Protein AF-A0A5C5WG59-F1 (afdb_monomer_lite)

Organism: NCBI:txid2528000

Secondary structure (DSSP, 8-state):
-------EEEEE----------S-----EEEE---PPTT-S-S--EEEEEEEE----HHHHT-GGGGSSTTEEEEESS-BTTTB-TT-EEEEEE-TTS-EEEEETTS---EE--TT-GGGEEEEEEEEEEE-TT-EEEESS-EE-SSTT-PEEPTT-EEEEEEE-TTSPEEETTS-EE-TT---EEETTEEETTTTTT--EEEEEEE--GGGGGG--HHHHHHHHTTEEEEEEEE-S-HHHHHHHHTS---PPPHHHHHHHHHHHHHHHHHHHHHHHHHHHHHHHHHHHHHHTT--------PPP---PPPPP----

Foldseek 3Di:
DPDPDPAPEDEDADDDDPDDDDDADLFKKKFFCDDDDVPLFAPDWDKFKAWAFSPDDLVRLLDQVNLLDAQKKKAFCPDDPPPDHHGWIFGWDADPVRGTWTATPVGDDTHHRPSVCSVGMTMTGIDIDIGGASFKKFFQDWAFFPDPVRDIDHHGDIFGFNDADPQGWTQTPVRTTHGRNNNRMDGPRMDTLVSCVPAAHQEMEIEDEPSNLVVAELVSVCSRSVRHNHYYYYYYNDPVSNVVSHPHNPDDDDPVRVVVVVVVVVVVVVVVVVVVVVVVVVVVVVVCCVPVVPDPPDDPDDDDDDDDDDDDDDDDD

Structure (mmCIF, N/CA/C/O backbone):
data_AF-A0A5C5WG59-F1
#
_entry.id   AF-A0A5C5WG59-F1
#
loop_
_atom_site.group_PDB
_atom_site.id
_atom_site.type_symbol
_atom_site.label_atom_id
_atom_site.label_alt_id
_atom_site.label_comp_id
_atom_site.label_asym_id
_atom_site.label_entity_id
_atom_site.label_seq_id
_atom_site.pdbx_PDB_ins_code
_atom_site.Cartn_x
_atom_site.Cartn_y
_atom_site.Cartn_z
_atom_site.occupancy
_atom_site.B_iso_or_equiv
_atom_site.auth_seq_id
_atom_site.auth_comp_id
_atom_site.auth_asym_id
_atom_site.auth_atom_id
_atom_site.pdbx_PDB_model_num
ATOM 1 N N . MET A 1 1 ? 10.371 -28.444 -22.877 1.00 26.34 1 MET A N 1
ATOM 2 C CA . MET A 1 1 ? 9.236 -28.110 -23.762 1.00 26.34 1 MET A CA 1
ATOM 3 C C . MET A 1 1 ? 9.143 -26.599 -23.857 1.00 26.34 1 MET A C 1
ATOM 5 O O . MET A 1 1 ? 8.742 -25.962 -22.894 1.00 26.34 1 MET A O 1
ATOM 9 N N . ILE A 1 2 ? 9.619 -26.031 -24.963 1.00 23.34 2 ILE A N 1
ATOM 10 C CA . ILE A 1 2 ? 9.458 -24.609 -25.280 1.00 23.34 2 ILE A CA 1
ATOM 11 C C . ILE A 1 2 ? 8.065 -24.506 -25.897 1.00 23.34 2 ILE A C 1
ATOM 13 O O . ILE A 1 2 ? 7.854 -24.979 -27.009 1.00 23.34 2 ILE A O 1
ATOM 17 N N . CYS A 1 3 ? 7.092 -24.022 -25.128 1.00 20.84 3 CYS A N 1
ATOM 18 C CA . CYS A 1 3 ? 5.753 -23.778 -25.646 1.00 20.84 3 CYS A CA 1
ATOM 19 C C . CYS A 1 3 ? 5.818 -22.486 -26.469 1.00 20.84 3 CYS A C 1
ATOM 21 O O . CYS A 1 3 ? 5.954 -21.402 -25.900 1.00 20.84 3 CYS A O 1
ATOM 23 N N . SER A 1 4 ? 5.795 -22.612 -27.796 1.00 26.36 4 SER A N 1
ATOM 24 C CA . SER A 1 4 ? 5.563 -21.490 -28.705 1.00 26.36 4 SER A CA 1
ATOM 25 C C . SER A 1 4 ? 4.121 -21.032 -28.524 1.00 26.36 4 SER A C 1
ATOM 27 O O . SER A 1 4 ? 3.205 -21.617 -29.092 1.00 26.36 4 SER A O 1
ATOM 29 N N . VAL A 1 5 ? 3.922 -20.012 -27.694 1.00 25.88 5 VAL A N 1
ATOM 30 C CA . VAL A 1 5 ? 2.687 -19.228 -27.676 1.00 25.88 5 VAL A CA 1
ATOM 31 C C . VAL A 1 5 ? 3.000 -17.968 -28.470 1.00 25.88 5 VAL A C 1
ATOM 33 O O . VAL A 1 5 ? 3.750 -17.108 -28.005 1.00 25.88 5 VAL A O 1
ATOM 36 N N . GLU A 1 6 ? 2.491 -17.882 -29.698 1.00 29.12 6 GLU A N 1
ATOM 37 C CA . GLU A 1 6 ? 2.448 -16.624 -30.445 1.00 29.12 6 GLU A CA 1
ATOM 38 C C . GLU A 1 6 ? 1.472 -15.676 -29.730 1.00 29.12 6 GLU A C 1
ATOM 40 O O . GLU A 1 6 ? 0.308 -15.561 -30.092 1.00 29.12 6 GLU A O 1
ATOM 45 N N . CYS A 1 7 ? 1.931 -15.010 -28.667 1.00 35.00 7 CYS A N 1
ATOM 46 C CA . CYS A 1 7 ? 1.213 -13.875 -28.093 1.00 35.00 7 CYS A CA 1
ATOM 47 C C . CYS A 1 7 ? 1.359 -12.687 -29.047 1.00 35.00 7 CYS A C 1
ATOM 49 O O . CYS A 1 7 ? 2.448 -12.124 -29.199 1.00 35.00 7 CYS A O 1
ATOM 51 N N . PHE A 1 8 ? 0.264 -12.296 -29.693 1.00 35.44 8 PHE A N 1
ATOM 52 C CA . PHE A 1 8 ? 0.238 -11.141 -30.582 1.00 35.44 8 PHE A CA 1
ATOM 53 C C . PHE A 1 8 ? 0.263 -9.858 -29.737 1.00 35.44 8 PHE A C 1
ATOM 55 O O . PHE A 1 8 ? -0.696 -9.538 -29.049 1.00 35.44 8 PHE A O 1
ATOM 62 N N . VAL A 1 9 ? 1.374 -9.115 -29.741 1.00 44.47 9 VAL A N 1
ATOM 63 C CA . VAL A 1 9 ? 1.475 -7.855 -28.982 1.00 44.47 9 VAL A CA 1
ATOM 64 C C . VAL A 1 9 ? 0.973 -6.704 -29.847 1.00 44.47 9 VAL A C 1
ATOM 66 O O . VAL A 1 9 ? 1.655 -6.278 -30.784 1.00 44.47 9 VAL A O 1
ATOM 69 N N . ARG A 1 10 ? -0.204 -6.158 -29.523 1.00 44.47 10 ARG A N 1
ATOM 70 C CA . ARG A 1 10 ? -0.767 -5.004 -30.239 1.00 44.47 10 ARG A CA 1
ATOM 71 C C . ARG A 1 10 ? -0.524 -3.703 -29.469 1.00 44.47 10 ARG A C 1
ATOM 73 O O . ARG A 1 10 ? -0.896 -3.573 -28.306 1.00 44.47 10 ARG A O 1
ATOM 80 N N . PHE A 1 11 ? 0.082 -2.725 -30.146 1.00 41.56 11 PHE A N 1
ATOM 81 C CA . PHE A 1 11 ? 0.246 -1.357 -29.642 1.00 41.56 11 PHE A CA 1
ATOM 82 C C . PHE A 1 11 ? -0.870 -0.470 -30.193 1.00 41.56 11 PHE A C 1
ATOM 84 O O . PHE A 1 11 ? -0.981 -0.325 -31.413 1.00 41.56 11 PHE A O 1
ATOM 91 N N . ILE A 1 12 ? -1.652 0.148 -29.310 1.00 43.69 12 ILE A N 1
ATOM 92 C CA . ILE A 1 12 ? -2.702 1.109 -29.676 1.00 43.69 12 ILE A CA 1
ATOM 93 C C . ILE A 1 12 ? -2.281 2.500 -29.184 1.00 43.69 12 ILE A C 1
ATOM 95 O O . ILE A 1 12 ? -1.827 2.647 -28.051 1.00 43.69 12 ILE A O 1
ATOM 99 N N . LYS A 1 13 ? -2.385 3.508 -30.059 1.00 35.06 13 LYS A N 1
ATOM 100 C CA . LYS A 1 13 ? -2.102 4.921 -29.765 1.00 35.06 13 LYS A CA 1
ATOM 101 C C . LYS A 1 13 ? -3.431 5.679 -29.732 1.00 35.06 13 LYS A C 1
ATOM 103 O O . LYS A 1 13 ? -4.085 5.755 -30.766 1.00 35.06 13 LYS A O 1
ATOM 108 N N . GLU A 1 14 ? -3.789 6.264 -28.593 1.00 39.50 14 GLU A N 1
ATOM 109 C CA . GLU A 1 14 ? -4.950 7.159 -28.452 1.00 39.50 14 GLU A CA 1
ATOM 110 C C . GLU A 1 14 ? -4.530 8.552 -27.936 1.00 39.50 14 GLU A C 1
ATOM 112 O O . GLU A 1 14 ? -3.464 8.679 -27.325 1.00 39.50 14 GLU A O 1
ATOM 117 N N . PRO A 1 15 ? -5.303 9.621 -28.232 1.00 27.44 15 PRO A N 1
ATOM 118 C CA . PRO A 1 15 ? -5.015 10.983 -27.772 1.00 27.44 15 PRO A CA 1
ATOM 119 C C . PRO A 1 15 ? -5.159 11.129 -26.242 1.00 27.44 15 PRO A C 1
ATOM 121 O O . PRO A 1 15 ? -5.834 10.326 -25.602 1.00 27.44 15 PRO A O 1
ATOM 124 N N . PRO A 1 16 ? -4.528 12.150 -25.627 1.00 32.62 16 PRO A N 1
ATOM 125 C CA . PRO A 1 16 ? -4.394 12.237 -24.175 1.00 32.62 16 PRO A CA 1
ATOM 126 C C . PRO A 1 16 ? -5.743 12.461 -23.478 1.00 32.62 16 PRO A C 1
ATOM 128 O O . PRO A 1 16 ? -6.344 13.533 -23.582 1.00 32.62 16 PRO A O 1
ATOM 131 N N . CYS A 1 17 ? -6.188 11.472 -22.704 1.00 26.94 17 CYS A N 1
ATOM 132 C CA . CYS A 1 17 ? -7.277 11.635 -21.747 1.00 26.94 17 CYS A CA 1
ATOM 133 C C . CYS A 1 17 ? -6.824 12.558 -20.605 1.00 26.94 17 CYS A C 1
ATOM 135 O O . CYS A 1 17 ? -5.874 12.259 -19.882 1.00 26.94 17 CYS A O 1
ATOM 137 N N . ARG A 1 18 ? -7.514 13.692 -20.435 1.00 28.11 18 ARG A N 1
ATOM 138 C CA . ARG A 1 18 ? -7.338 14.606 -19.297 1.00 28.11 18 ARG A CA 1
ATOM 139 C C . ARG A 1 18 ? -7.881 13.947 -18.025 1.00 28.11 18 ARG A C 1
ATOM 141 O O . ARG A 1 18 ? -9.056 14.082 -17.711 1.00 28.11 18 ARG A O 1
ATOM 148 N N . GLY A 1 19 ? -7.018 13.249 -17.297 1.00 27.52 19 GLY A N 1
ATOM 149 C CA . GLY A 1 19 ? -7.273 12.773 -15.940 1.00 27.52 19 GLY A CA 1
ATOM 150 C C . GLY A 1 19 ? -6.008 12.949 -15.111 1.00 27.52 19 GLY A C 1
ATOM 151 O O . GLY A 1 19 ? -4.955 12.440 -15.474 1.00 27.52 19 GLY A O 1
ATOM 152 N N . THR A 1 20 ? -6.087 13.722 -14.033 1.00 25.02 20 THR A N 1
ATOM 153 C CA . THR A 1 20 ? -4.964 14.004 -13.130 1.00 25.02 20 THR A CA 1
ATOM 154 C C . THR A 1 20 ? -4.507 12.729 -12.419 1.00 25.02 20 THR A C 1
ATOM 156 O O . THR A 1 20 ? -5.120 12.314 -11.435 1.00 25.02 20 THR A O 1
ATOM 159 N N . ALA A 1 21 ? -3.424 12.118 -12.902 1.00 26.20 21 ALA A N 1
ATOM 160 C CA . ALA A 1 21 ? -2.688 11.088 -12.182 1.00 26.20 21 ALA A CA 1
ATOM 161 C C . ALA A 1 21 ? -1.839 11.763 -11.092 1.00 26.20 21 ALA A C 1
ATOM 163 O O . ALA A 1 21 ? -0.939 12.557 -11.364 1.00 26.20 21 ALA A O 1
ATOM 164 N N . GLN A 1 22 ? -2.181 11.510 -9.828 1.00 24.38 22 GLN A N 1
ATOM 165 C CA . GLN A 1 22 ? -1.400 11.978 -8.686 1.00 24.38 22 GLN A CA 1
ATOM 166 C C . GLN A 1 22 ? -0.074 11.217 -8.607 1.00 24.38 22 GLN A C 1
ATOM 168 O O . GLN A 1 22 ? -0.058 9.987 -8.576 1.00 24.38 22 GLN A O 1
ATOM 173 N N . LEU A 1 23 ? 1.014 11.986 -8.505 1.00 27.58 23 LEU A N 1
ATOM 174 C CA . LEU A 1 23 ? 2.375 11.548 -8.202 1.00 27.58 23 LEU A CA 1
ATOM 175 C C . LEU A 1 23 ? 2.372 10.541 -7.038 1.00 27.58 23 LEU A C 1
ATOM 177 O O . LEU A 1 23 ? 2.125 10.896 -5.886 1.00 27.58 23 LEU A O 1
ATOM 181 N N . GLY A 1 24 ? 2.637 9.274 -7.341 1.00 24.16 24 GLY A N 1
ATOM 182 C CA . GLY A 1 24 ? 2.664 8.216 -6.340 1.00 24.16 24 GLY A CA 1
ATOM 183 C C . GLY A 1 24 ? 2.949 6.858 -6.962 1.00 24.16 24 GLY A C 1
ATOM 184 O O . GLY A 1 24 ? 2.026 6.135 -7.309 1.00 24.16 24 GLY A O 1
ATOM 185 N N . ILE A 1 25 ? 4.240 6.514 -7.026 1.00 28.72 25 ILE A N 1
ATOM 186 C CA . ILE A 1 25 ? 4.800 5.202 -7.390 1.00 28.72 25 ILE A CA 1
ATOM 187 C C . ILE A 1 25 ? 4.673 4.862 -8.885 1.00 28.72 25 ILE A C 1
ATOM 189 O O . ILE A 1 25 ? 3.589 4.610 -9.400 1.00 28.72 25 ILE A O 1
ATOM 193 N N . LEU A 1 26 ? 5.833 4.750 -9.541 1.00 29.22 26 LEU A N 1
ATOM 194 C CA . LEU A 1 26 ? 6.055 4.140 -10.857 1.00 29.22 26 LEU A CA 1
ATOM 195 C C . LEU A 1 26 ? 5.489 2.708 -10.898 1.00 29.22 26 LEU A C 1
ATOM 197 O O . LEU A 1 26 ? 6.207 1.738 -10.655 1.00 29.22 26 LEU A O 1
ATOM 201 N N . SER A 1 27 ? 4.190 2.568 -11.146 1.00 34.53 27 SER A N 1
ATOM 202 C CA . SER A 1 27 ? 3.487 1.289 -11.103 1.00 34.53 27 SER A CA 1
ATOM 203 C C . SER A 1 27 ? 2.929 0.969 -12.478 1.00 34.53 27 SER A C 1
ATOM 205 O O . SER A 1 27 ? 2.026 1.645 -12.963 1.00 34.53 27 SER A O 1
ATOM 207 N N . PHE A 1 28 ? 3.420 -0.111 -13.083 1.00 44.34 28 PHE A N 1
ATOM 208 C CA . PHE A 1 28 ? 2.739 -0.730 -14.212 1.00 44.34 28 PHE A CA 1
ATOM 209 C C . PHE A 1 28 ? 1.392 -1.262 -13.762 1.00 44.34 28 PHE A C 1
ATOM 211 O O . PHE A 1 28 ? 1.333 -2.100 -12.858 1.00 44.34 28 PHE A O 1
ATOM 218 N N . SER A 1 29 ? 0.338 -0.785 -14.410 1.00 44.56 29 SER A N 1
ATOM 219 C CA . SER A 1 29 ? -1.029 -1.191 -14.130 1.00 44.56 29 SER A CA 1
ATOM 220 C C . SER A 1 29 ? -1.502 -2.159 -15.202 1.00 44.56 29 SER A C 1
ATOM 222 O O . SER A 1 29 ? -1.445 -1.874 -16.399 1.00 44.56 29 SER A O 1
ATOM 224 N N . MET A 1 30 ? -1.947 -3.320 -14.751 1.00 45.47 30 MET A N 1
ATOM 225 C CA . MET A 1 30 ? -2.430 -4.425 -15.555 1.00 45.47 30 MET A CA 1
ATOM 226 C C . MET A 1 30 ? -3.911 -4.597 -15.239 1.00 45.47 30 MET A C 1
ATOM 228 O O . MET A 1 30 ? -4.285 -5.011 -14.141 1.00 45.47 30 MET A O 1
ATOM 232 N N . ALA A 1 31 ? -4.770 -4.209 -16.170 1.00 43.78 31 ALA A N 1
ATOM 233 C CA . ALA A 1 31 ? -6.201 -4.392 -16.020 1.00 43.78 31 ALA A CA 1
ATOM 234 C C . ALA A 1 31 ? -6.558 -5.827 -16.424 1.00 43.78 31 ALA A C 1
ATOM 236 O O . ALA A 1 31 ? -6.261 -6.269 -17.537 1.00 43.78 31 ALA A O 1
ATOM 237 N N . GLN A 1 32 ? -7.186 -6.559 -15.504 1.00 44.12 32 GLN A N 1
ATOM 238 C CA . GLN A 1 32 ? -7.776 -7.863 -15.785 1.00 44.12 32 GLN A CA 1
ATOM 239 C C . GLN A 1 32 ? -9.217 -7.623 -16.238 1.00 44.12 32 GLN A C 1
ATOM 241 O O . GLN A 1 32 ? -10.106 -7.379 -15.421 1.00 44.12 32 GLN A O 1
ATOM 246 N N . PHE A 1 33 ? -9.461 -7.665 -17.549 1.00 38.00 33 PHE A N 1
ATOM 247 C CA . PHE A 1 33 ? -10.814 -7.534 -18.080 1.00 38.00 33 PHE A CA 1
ATOM 248 C C . PHE A 1 33 ? -11.498 -8.903 -18.084 1.00 38.00 33 PHE A C 1
ATOM 250 O O . PHE A 1 33 ? -11.325 -9.707 -18.995 1.00 38.00 33 PHE A O 1
ATOM 257 N N . GLN A 1 34 ? -12.282 -9.183 -17.045 1.00 41.69 34 GLN A N 1
ATOM 258 C CA . GLN A 1 34 ? -13.222 -10.303 -17.047 1.00 41.69 34 GLN A CA 1
ATOM 259 C C . GLN A 1 34 ? -14.596 -9.742 -17.414 1.00 41.69 34 GLN A C 1
ATOM 261 O O . GLN A 1 34 ? -15.162 -8.984 -16.630 1.00 41.69 34 GLN A O 1
ATOM 266 N N . GLY A 1 35 ? -15.076 -10.074 -18.620 1.00 33.47 35 GLY A N 1
ATOM 267 C CA . GLY A 1 35 ? -16.245 -9.484 -19.281 1.00 33.47 35 GLY A CA 1
ATOM 268 C C . GLY A 1 35 ? -17.416 -9.171 -18.348 1.00 33.47 35 GLY A C 1
ATOM 269 O O . GLY A 1 35 ? -18.169 -10.060 -17.952 1.00 33.47 35 GLY A O 1
ATOM 270 N N . GLY A 1 36 ? -17.566 -7.890 -18.014 1.00 31.84 36 GLY A N 1
ATOM 271 C CA . GLY A 1 36 ? -18.736 -7.362 -17.325 1.00 31.84 36 GLY A CA 1
ATOM 272 C C . GLY A 1 36 ? -19.849 -7.100 -18.332 1.00 31.84 36 GLY A C 1
ATOM 273 O O . GLY A 1 36 ? -19.622 -6.463 -19.361 1.00 31.84 36 GLY A O 1
ATOM 274 N N . ARG A 1 37 ? -21.059 -7.593 -18.050 1.00 33.88 37 ARG A N 1
ATOM 275 C CA . ARG A 1 37 ? -22.258 -7.193 -18.799 1.00 33.88 37 ARG A CA 1
ATOM 276 C C . ARG A 1 37 ? -22.476 -5.680 -18.611 1.00 33.88 37 ARG A C 1
ATOM 278 O O . ARG A 1 37 ? -22.334 -5.207 -17.481 1.00 33.88 37 ARG A O 1
ATOM 285 N N . PRO A 1 38 ? -22.839 -4.920 -19.658 1.00 33.81 38 PRO A N 1
ATOM 286 C CA . PRO A 1 38 ? -23.243 -3.527 -19.489 1.00 33.81 38 PRO A CA 1
ATOM 287 C C . PRO A 1 38 ? -24.452 -3.478 -18.537 1.00 33.81 38 PRO A C 1
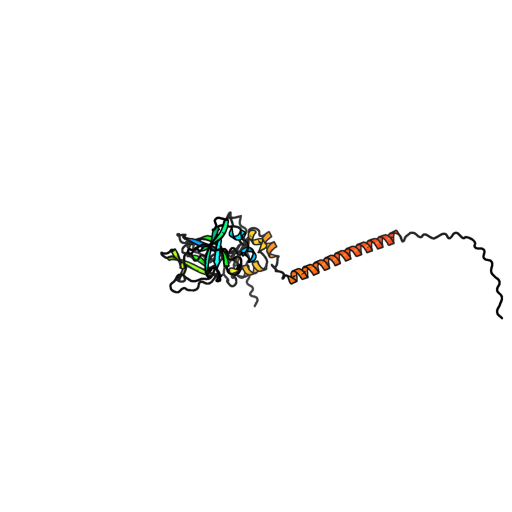ATOM 289 O O . PRO A 1 38 ? -25.467 -4.118 -18.799 1.00 33.81 38 PRO A O 1
ATOM 292 N N . GLY A 1 39 ? -24.292 -2.805 -17.389 1.00 43.25 39 GLY A N 1
ATOM 293 C CA . GLY A 1 39 ? -25.260 -2.786 -16.278 1.00 43.25 39 GLY A CA 1
ATOM 294 C C . GLY A 1 39 ? -24.837 -3.529 -14.997 1.00 43.25 39 GLY A C 1
ATOM 295 O O . GLY A 1 39 ? -25.643 -3.645 -14.083 1.00 43.25 39 GLY A O 1
ATOM 296 N N . ALA A 1 40 ? -23.603 -4.045 -14.910 1.00 48.72 40 ALA A N 1
ATOM 297 C CA . ALA A 1 40 ? -23.120 -4.818 -13.753 1.00 48.72 40 ALA A CA 1
ATOM 298 C C . ALA A 1 40 ? -22.603 -3.990 -12.554 1.00 48.72 40 ALA A C 1
ATOM 300 O O . ALA A 1 40 ? -22.202 -4.581 -11.554 1.00 48.72 40 ALA A O 1
ATOM 301 N N . ILE A 1 41 ? -22.596 -2.658 -12.645 1.00 53.47 41 ILE A N 1
ATOM 302 C CA . ILE A 1 41 ? -22.226 -1.773 -11.533 1.00 53.47 41 ILE A CA 1
ATOM 303 C C . ILE A 1 41 ? -23.531 -1.353 -10.857 1.00 53.47 41 ILE A C 1
ATOM 305 O O . ILE A 1 41 ? -24.398 -0.767 -11.509 1.00 53.47 41 ILE A O 1
ATOM 309 N N . GLY A 1 42 ? -23.707 -1.719 -9.585 1.00 53.31 42 GLY A N 1
ATOM 310 C CA . GLY A 1 42 ? -24.869 -1.308 -8.801 1.00 53.31 42 GLY A CA 1
ATOM 311 C C . GLY A 1 42 ? -25.036 0.214 -8.791 1.00 53.31 42 GLY A C 1
ATOM 312 O O . GLY A 1 42 ? -24.069 0.960 -8.850 1.00 53.31 42 GLY A O 1
ATOM 313 N N . THR A 1 43 ? -26.274 0.691 -8.709 1.00 53.53 43 THR A N 1
ATOM 314 C CA . THR A 1 43 ? -26.611 2.127 -8.709 1.00 53.53 43 THR A CA 1
ATOM 315 C C . THR A 1 43 ? -26.305 2.840 -7.383 1.00 53.53 43 THR A C 1
ATOM 317 O O . THR A 1 43 ? -26.585 4.029 -7.254 1.00 53.53 43 THR A O 1
ATOM 320 N N . GLU A 1 44 ? -25.771 2.128 -6.385 1.00 59.88 44 GLU A N 1
ATOM 321 C CA . GLU A 1 44 ? -25.518 2.627 -5.030 1.00 59.88 44 GLU A CA 1
ATOM 322 C C . GLU A 1 44 ? -24.019 2.620 -4.705 1.00 59.88 44 GLU A C 1
ATOM 324 O O . GLU A 1 44 ? -23.501 1.644 -4.156 1.00 59.88 44 GLU A O 1
ATOM 329 N N . ASP A 1 45 ? -23.345 3.739 -4.980 1.00 72.81 45 ASP A N 1
ATOM 330 C CA . ASP A 1 45 ? -21.972 3.963 -4.532 1.00 72.81 45 ASP A CA 1
ATOM 331 C C . ASP A 1 45 ? -21.948 4.304 -3.039 1.00 72.81 45 ASP A C 1
ATOM 333 O O . ASP A 1 45 ? -22.497 5.314 -2.588 1.00 72.81 45 ASP A O 1
ATOM 337 N N . ARG A 1 46 ? -21.273 3.465 -2.249 1.00 84.25 46 ARG A N 1
ATOM 338 C CA . ARG A 1 46 ? -20.968 3.743 -0.841 1.00 84.25 46 ARG A CA 1
ATOM 339 C C . ARG A 1 46 ? -19.505 4.121 -0.685 1.00 84.25 46 ARG A C 1
ATOM 341 O O . ARG A 1 46 ? -18.624 3.439 -1.201 1.00 84.25 46 ARG A O 1
ATOM 348 N N . GLU A 1 47 ? -19.239 5.186 0.067 1.00 88.69 47 GLU A N 1
ATOM 349 C CA . GLU A 1 47 ? -17.871 5.614 0.364 1.00 88.69 47 GLU A CA 1
ATOM 350 C C . GLU A 1 47 ? -17.244 4.751 1.471 1.00 88.69 47 GLU A C 1
ATOM 352 O O . GLU A 1 47 ? -17.754 4.663 2.590 1.00 88.69 47 GLU A O 1
ATOM 357 N N . PHE A 1 48 ? -16.091 4.160 1.167 1.00 91.50 48 PHE A N 1
ATOM 358 C CA . PHE A 1 48 ? -15.207 3.471 2.104 1.00 91.50 48 PHE A CA 1
ATOM 359 C C . PHE A 1 48 ? -13.873 4.204 2.217 1.00 91.50 48 PHE A C 1
ATOM 361 O O . PHE A 1 48 ? -13.479 4.970 1.335 1.00 91.50 48 PHE A O 1
ATOM 368 N N . LEU A 1 49 ? -13.147 3.941 3.303 1.00 91.75 49 LEU A N 1
ATOM 369 C CA . LEU A 1 49 ? -11.760 4.371 3.432 1.00 91.75 49 LEU A CA 1
ATOM 370 C C . LEU A 1 49 ? -10.834 3.297 2.866 1.00 91.75 49 LEU A C 1
ATOM 372 O O . LEU A 1 49 ? -10.965 2.114 3.176 1.00 91.75 49 LEU A O 1
ATOM 376 N N . GLN A 1 50 ? -9.875 3.737 2.063 1.00 93.62 50 GLN A N 1
ATOM 377 C CA . GLN A 1 50 ? -8.780 2.951 1.526 1.00 93.62 50 GLN A CA 1
ATOM 378 C 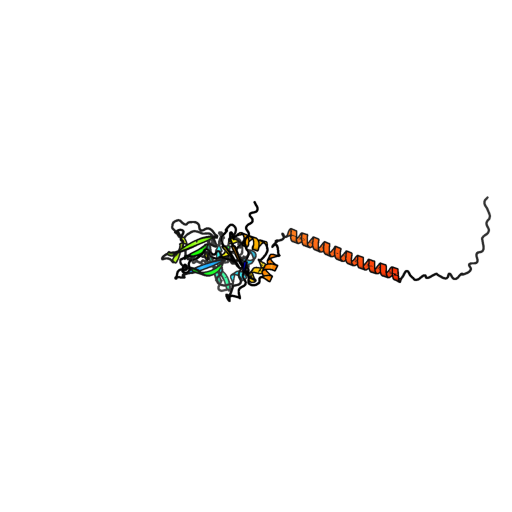C . GLN A 1 50 ? -7.460 3.436 2.127 1.00 93.62 50 GLN A C 1
ATOM 380 O O . GLN A 1 50 ? -7.149 4.625 2.109 1.00 93.62 50 GLN A O 1
ATOM 385 N N . LEU A 1 51 ? -6.649 2.494 2.596 1.00 94.06 51 LEU A N 1
ATOM 386 C CA . LEU A 1 51 ? -5.288 2.709 3.062 1.00 94.06 51 LEU A CA 1
ATOM 387 C C . LEU A 1 51 ? -4.319 2.267 1.968 1.00 94.06 51 LEU A C 1
ATOM 389 O O . LEU A 1 51 ? -4.204 1.082 1.646 1.00 94.06 51 LEU A O 1
ATOM 393 N N . THR A 1 52 ? -3.613 3.235 1.389 1.00 91.50 52 THR A N 1
ATOM 394 C CA . THR A 1 52 ? -2.574 2.984 0.384 1.00 91.50 52 THR A CA 1
ATOM 395 C C . THR A 1 52 ? -1.211 3.169 1.025 1.00 91.50 52 THR A C 1
ATOM 397 O O . THR A 1 52 ? -0.944 4.230 1.580 1.00 91.50 52 THR A O 1
ATOM 400 N N . SER A 1 53 ? -0.351 2.149 0.964 1.00 90.75 53 SER A N 1
ATOM 401 C CA . SER A 1 53 ? 1.007 2.235 1.514 1.00 90.75 53 SER A CA 1
ATOM 402 C C . SER A 1 53 ? 1.758 3.409 0.889 1.00 90.75 53 SER A C 1
ATOM 404 O O . SER A 1 53 ? 1.778 3.546 -0.336 1.00 90.75 53 SER A O 1
ATOM 406 N N . LEU A 1 54 ? 2.402 4.227 1.723 1.00 90.12 54 LEU A N 1
ATOM 407 C CA . LEU A 1 54 ? 3.323 5.266 1.262 1.00 90.12 54 LEU A CA 1
ATOM 408 C C . LEU A 1 54 ? 4.651 4.673 0.762 1.00 90.12 54 LEU A C 1
ATOM 410 O O . LEU A 1 54 ? 5.423 5.380 0.121 1.00 90.12 54 LEU A O 1
ATOM 414 N N . ASN A 1 55 ? 4.898 3.380 1.023 1.00 86.69 55 ASN A N 1
ATOM 415 C CA . ASN A 1 55 ? 6.111 2.649 0.645 1.00 86.69 55 ASN A CA 1
ATOM 416 C C . ASN A 1 55 ? 7.390 3.376 1.080 1.00 86.69 55 ASN A C 1
ATOM 418 O O . ASN A 1 55 ? 8.351 3.492 0.319 1.00 86.69 55 ASN A O 1
ATOM 422 N N . LEU A 1 56 ? 7.375 3.881 2.313 1.00 89.56 56 LEU A N 1
ATOM 423 C CA . LEU A 1 56 ? 8.512 4.580 2.891 1.00 89.56 56 LEU A CA 1
ATOM 424 C C . LEU A 1 56 ? 9.632 3.588 3.194 1.00 89.56 56 LEU A C 1
ATOM 426 O O . LEU A 1 56 ? 9.397 2.523 3.770 1.00 89.56 56 LEU A O 1
ATOM 430 N N . SER A 1 57 ? 10.866 3.965 2.869 1.00 90.06 57 SER A N 1
ATOM 431 C CA . SER A 1 57 ? 12.036 3.251 3.376 1.00 90.06 57 SER A CA 1
ATOM 432 C C . SER A 1 57 ? 12.170 3.445 4.888 1.00 90.06 57 SER A C 1
ATOM 434 O O . SER A 1 57 ? 11.658 4.415 5.449 1.00 90.06 57 SER A O 1
ATOM 436 N N . GLU A 1 58 ? 12.907 2.565 5.565 1.00 89.50 58 GLU A N 1
ATOM 437 C CA . GLU A 1 58 ? 13.168 2.717 7.004 1.00 89.50 58 GLU A CA 1
ATOM 438 C C . GLU A 1 58 ? 13.809 4.074 7.327 1.00 89.50 58 GLU A C 1
ATOM 440 O O . GLU A 1 58 ? 13.410 4.734 8.280 1.00 89.50 58 GLU A O 1
ATOM 445 N N . ALA A 1 59 ? 14.718 4.551 6.470 1.00 89.31 59 ALA A N 1
ATOM 446 C CA . ALA A 1 59 ? 15.354 5.860 6.609 1.00 89.31 59 ALA A CA 1
ATOM 447 C C . ALA A 1 59 ? 14.397 7.042 6.379 1.00 89.31 59 ALA A C 1
ATOM 449 O O . ALA A 1 59 ? 14.650 8.136 6.872 1.00 89.31 59 ALA A O 1
ATOM 450 N N . GLN A 1 60 ? 13.320 6.863 5.613 1.00 90.38 60 GLN A N 1
ATOM 451 C CA . GLN A 1 60 ? 12.268 7.875 5.482 1.00 90.38 60 GLN A CA 1
ATOM 452 C C . GLN A 1 60 ? 11.315 7.827 6.677 1.00 90.38 60 GLN A C 1
ATOM 454 O O . GLN A 1 60 ? 10.882 8.868 7.156 1.00 90.38 60 GLN A O 1
ATOM 459 N N . LYS A 1 61 ? 11.039 6.636 7.222 1.00 93.00 61 LYS A N 1
ATOM 460 C CA . LYS A 1 61 ? 10.204 6.476 8.420 1.00 93.00 61 LYS A CA 1
ATOM 461 C C . LYS A 1 61 ? 10.802 7.140 9.664 1.00 93.00 61 LYS A C 1
ATOM 463 O O . LYS A 1 61 ? 10.048 7.445 10.585 1.00 93.00 61 LYS A O 1
ATOM 468 N N . THR A 1 62 ? 12.111 7.390 9.703 1.00 92.12 62 THR A N 1
ATOM 469 C CA . THR A 1 62 ? 12.772 8.133 10.790 1.00 92.12 62 THR A CA 1
ATOM 470 C C . THR A 1 62 ? 12.731 9.654 10.612 1.00 92.12 62 THR A C 1
ATOM 472 O O . THR A 1 62 ? 13.068 10.384 11.542 1.00 92.12 62 THR A O 1
ATOM 475 N N . GLN A 1 63 ? 12.312 10.163 9.449 1.00 91.69 63 GLN A N 1
ATOM 476 C CA . GLN A 1 63 ? 12.304 11.597 9.164 1.00 91.69 63 GLN A CA 1
ATOM 477 C C . GLN A 1 63 ? 10.994 12.241 9.608 1.00 91.69 63 GLN A C 1
ATOM 479 O O . GLN A 1 63 ? 9.913 11.884 9.144 1.00 91.69 63 GLN A O 1
ATOM 484 N N . ARG A 1 64 ? 11.094 13.275 10.447 1.00 89.12 64 ARG A N 1
ATOM 485 C CA . ARG A 1 64 ? 9.933 14.047 10.917 1.00 89.12 64 ARG A CA 1
ATOM 486 C C . ARG A 1 64 ? 9.114 14.636 9.764 1.00 89.12 64 ARG A C 1
ATOM 488 O O . ARG A 1 64 ? 7.888 14.583 9.795 1.00 89.12 64 ARG A O 1
ATOM 495 N N . ALA A 1 65 ? 9.787 15.176 8.744 1.00 90.00 65 ALA A N 1
ATOM 496 C CA . ALA A 1 65 ? 9.143 15.861 7.622 1.00 90.00 65 ALA A CA 1
ATOM 497 C C . ALA A 1 65 ? 8.137 1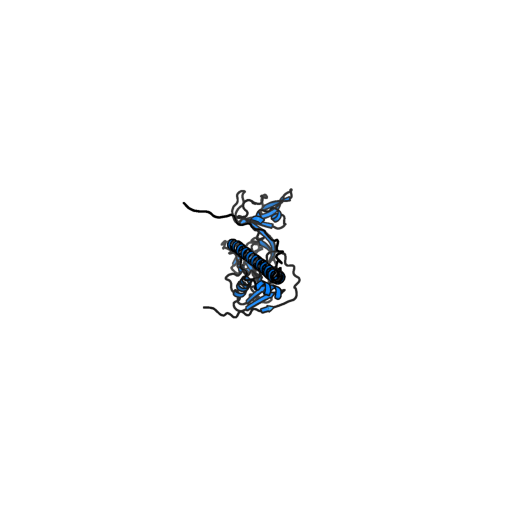4.971 6.871 1.00 90.00 65 ALA A C 1
ATOM 499 O O . ALA A 1 65 ? 7.132 15.466 6.369 1.00 90.00 65 ALA A O 1
ATOM 500 N N . THR A 1 66 ? 8.361 13.655 6.858 1.00 88.75 66 THR A N 1
ATOM 501 C CA . THR A 1 66 ? 7.481 12.676 6.212 1.00 88.75 66 THR A CA 1
ATOM 502 C C . THR A 1 66 ? 6.084 12.621 6.835 1.00 88.75 66 THR A C 1
ATOM 504 O O . THR A 1 66 ? 5.114 12.319 6.145 1.00 88.75 66 THR A O 1
ATOM 507 N N . TYR A 1 67 ? 5.958 12.958 8.120 1.00 92.25 67 TYR A N 1
ATOM 508 C CA . TYR A 1 67 ? 4.702 12.893 8.873 1.00 92.25 67 TYR A CA 1
ATOM 509 C C . TYR A 1 67 ? 3.992 14.243 9.000 1.00 92.25 67 TYR A C 1
ATOM 511 O O . TYR A 1 67 ? 2.922 14.317 9.592 1.00 92.25 67 TYR A O 1
ATOM 519 N N . LEU A 1 68 ? 4.553 15.320 8.448 1.00 88.38 68 LEU A N 1
ATOM 520 C CA . LEU A 1 68 ? 3.902 16.634 8.474 1.00 88.38 68 LEU A CA 1
ATOM 521 C C . LEU A 1 68 ? 2.766 16.753 7.452 1.00 88.38 68 LEU A C 1
ATOM 523 O O . LEU A 1 68 ? 1.955 17.674 7.539 1.00 88.38 68 LEU A O 1
ATOM 527 N N . GLN A 1 69 ? 2.689 15.828 6.496 1.00 85.81 69 GLN A N 1
ATOM 528 C CA . GLN A 1 69 ? 1.614 15.803 5.516 1.00 85.81 69 GLN A CA 1
ATOM 529 C C . GLN A 1 69 ? 0.291 15.328 6.156 1.00 85.81 69 GLN A C 1
ATOM 531 O O . GLN A 1 69 ? 0.284 14.382 6.951 1.00 85.81 69 GLN A O 1
ATOM 536 N N . PRO A 1 70 ? -0.846 15.954 5.816 1.00 83.75 70 PRO A N 1
ATOM 537 C CA . PRO A 1 70 ? -2.138 15.576 6.374 1.00 83.75 70 PRO A CA 1
ATOM 538 C C . PRO A 1 70 ? -2.606 14.208 5.854 1.00 83.75 70 PRO A C 1
ATOM 540 O O . PRO A 1 70 ? -2.254 13.784 4.755 1.00 83.75 70 PRO A O 1
ATOM 543 N N . GLY A 1 71 ? -3.448 13.529 6.638 1.00 87.19 71 GLY A N 1
ATOM 544 C CA . GLY A 1 71 ? -4.127 12.299 6.205 1.00 87.19 71 GLY A CA 1
ATOM 545 C C . GLY A 1 71 ? -3.270 11.029 6.237 1.00 87.19 71 GLY A C 1
ATOM 546 O O . GLY A 1 71 ? -3.626 10.037 5.598 1.00 87.19 71 GLY A O 1
ATOM 547 N N . VAL A 1 72 ? -2.155 11.037 6.975 1.00 94.31 72 VAL A N 1
ATOM 548 C CA . VAL A 1 72 ? -1.333 9.837 7.187 1.00 94.31 72 VAL A CA 1
ATOM 549 C C . VAL A 1 72 ? -1.901 8.996 8.323 1.00 94.31 72 VAL A C 1
ATOM 551 O O . VAL A 1 72 ? -2.202 9.494 9.411 1.00 94.31 72 VAL A O 1
ATOM 554 N N . VAL A 1 73 ? -2.003 7.695 8.076 1.00 95.62 73 VAL A N 1
ATOM 555 C CA . VAL A 1 73 ? -2.363 6.683 9.066 1.00 95.62 73 VAL A CA 1
ATOM 556 C C . VAL A 1 73 ? -1.187 5.735 9.240 1.00 95.62 73 VAL A C 1
ATOM 558 O O . VAL A 1 73 ? -0.689 5.163 8.277 1.00 95.62 73 VAL A O 1
ATOM 561 N N . VAL A 1 74 ? -0.752 5.542 10.477 1.00 96.06 74 VAL A N 1
ATOM 562 C CA . VAL A 1 74 ? 0.281 4.577 10.849 1.00 96.06 74 VAL A CA 1
ATOM 563 C C . VAL A 1 74 ? -0.388 3.322 11.389 1.00 96.06 74 VAL A C 1
ATOM 565 O O . VAL A 1 74 ? -1.240 3.405 12.274 1.00 96.06 74 VAL A O 1
ATOM 568 N N . GLN A 1 75 ? 0.001 2.154 10.880 1.00 95.56 75 GLN A N 1
ATOM 569 C CA . GLN A 1 75 ? -0.414 0.867 11.430 1.00 95.56 75 GLN A CA 1
ATOM 570 C C . GLN A 1 75 ? 0.784 0.090 11.966 1.00 95.56 75 GLN A C 1
ATOM 572 O O . GLN A 1 75 ? 1.800 -0.063 11.291 1.00 95.56 75 GLN A O 1
ATOM 577 N N . LEU A 1 76 ? 0.629 -0.447 13.172 1.00 95.44 76 LEU A N 1
ATOM 578 C CA . LEU A 1 76 ? 1.636 -1.263 13.838 1.00 95.44 76 LEU A CA 1
ATOM 579 C C . LEU A 1 76 ? 1.516 -2.708 13.352 1.00 95.44 76 LEU A C 1
ATOM 581 O O . LEU A 1 76 ? 0.438 -3.299 13.428 1.00 95.44 76 LEU A O 1
ATOM 585 N N . HIS A 1 77 ? 2.611 -3.328 12.918 1.00 91.62 77 HIS A N 1
ATOM 586 C CA . HIS A 1 77 ? 2.634 -4.769 12.620 1.00 91.62 77 HIS A CA 1
ATOM 587 C C . HIS A 1 77 ? 3.349 -5.597 13.694 1.00 91.62 77 HIS A C 1
ATOM 589 O O . HIS A 1 77 ? 3.246 -6.828 13.678 1.00 91.62 77 HIS A O 1
ATOM 595 N N . GLN A 1 78 ? 3.985 -4.943 14.672 1.00 91.56 78 GLN A N 1
ATOM 596 C CA . GLN A 1 78 ? 4.530 -5.554 15.888 1.00 91.56 78 GLN A CA 1
ATOM 597 C C . GLN A 1 78 ? 4.200 -4.726 17.137 1.00 91.56 78 GLN A C 1
ATOM 599 O O . GLN A 1 78 ? 3.810 -3.564 17.048 1.00 91.56 78 GLN A O 1
ATOM 604 N N . ASN A 1 79 ? 4.369 -5.336 18.312 1.00 92.94 79 ASN A N 1
ATOM 605 C CA . ASN A 1 79 ? 4.254 -4.627 19.583 1.00 92.94 79 ASN A CA 1
ATOM 606 C C . ASN A 1 79 ? 5.491 -3.745 19.811 1.00 92.94 79 ASN A C 1
ATOM 608 O O . ASN A 1 79 ? 6.622 -4.139 19.503 1.00 92.94 79 ASN A O 1
ATOM 612 N N . ILE A 1 80 ? 5.281 -2.568 20.397 1.00 92.38 80 ILE A N 1
ATOM 613 C CA . ILE A 1 80 ? 6.353 -1.643 20.780 1.00 92.38 80 ILE A CA 1
ATOM 614 C C . ILE A 1 80 ? 6.121 -1.207 22.227 1.00 92.38 80 ILE A C 1
ATOM 616 O O . ILE A 1 80 ? 4.980 -1.059 22.676 1.00 92.38 80 ILE A O 1
ATOM 620 N N . GLN A 1 81 ? 7.213 -1.017 22.968 1.00 84.44 81 GLN A N 1
ATOM 621 C CA . GLN A 1 81 ? 7.162 -0.401 24.292 1.00 84.44 81 GLN A CA 1
ATOM 622 C C . GLN A 1 81 ? 6.507 0.991 24.206 1.00 84.44 81 GLN A C 1
ATOM 624 O O . GLN A 1 81 ? 6.555 1.644 23.167 1.00 84.44 81 GLN A O 1
ATOM 629 N N . GLY A 1 82 ? 5.831 1.424 25.273 1.00 81.75 82 GLY A N 1
ATOM 630 C CA . GLY A 1 82 ? 4.962 2.615 25.230 1.00 81.75 82 GLY A CA 1
ATOM 631 C C . GLY A 1 82 ? 3.500 2.312 24.871 1.00 81.75 82 GLY A C 1
ATOM 632 O O . GLY A 1 82 ? 2.729 3.208 24.533 1.00 81.75 82 GLY A O 1
ATOM 633 N N . GLY A 1 83 ? 3.098 1.039 24.956 1.00 86.75 83 GLY A N 1
ATOM 634 C CA . GLY A 1 83 ? 1.700 0.622 24.835 1.00 86.75 83 GLY A CA 1
ATOM 635 C C . GLY A 1 83 ? 1.188 0.545 23.399 1.00 86.75 83 GLY A C 1
ATOM 636 O O . GLY A 1 83 ? -0.012 0.699 23.190 1.00 86.75 83 GLY A O 1
ATOM 637 N N . PHE A 1 84 ? 2.065 0.349 22.413 1.00 92.19 84 PHE A N 1
ATOM 638 C CA . PHE A 1 84 ? 1.667 0.083 21.030 1.00 92.19 84 PHE A CA 1
ATOM 639 C C . PHE A 1 84 ? 1.419 -1.409 20.837 1.00 92.19 84 PHE A C 1
ATOM 641 O O . PHE A 1 84 ? 2.314 -2.228 21.080 1.00 92.19 84 PHE A O 1
ATOM 648 N N . LYS A 1 85 ? 0.225 -1.768 20.364 1.00 92.06 85 LYS A N 1
ATOM 649 C CA . LYS A 1 85 ? -0.107 -3.160 20.054 1.00 92.06 85 LYS A CA 1
ATOM 650 C C . LYS A 1 85 ? -0.130 -3.395 18.553 1.00 92.06 85 LYS A C 1
ATOM 652 O O . LYS A 1 85 ? -0.530 -2.543 17.762 1.00 92.06 85 LYS A O 1
ATOM 657 N N . LYS A 1 86 ? 0.253 -4.607 18.163 1.00 92.12 86 LYS A N 1
ATOM 658 C CA . LYS A 1 86 ? 0.122 -5.094 16.795 1.00 92.12 86 LYS A CA 1
ATOM 659 C C . LYS A 1 86 ? -1.320 -4.940 16.303 1.00 92.12 86 LYS A C 1
ATOM 661 O O . LYS A 1 86 ? -2.263 -5.344 16.975 1.00 92.12 86 LYS A O 1
ATOM 666 N N . GLY A 1 87 ? -1.462 -4.420 15.091 1.00 89.75 87 GLY A N 1
ATOM 667 C CA . GLY A 1 87 ? -2.730 -4.209 14.402 1.00 89.75 87 GLY A CA 1
ATOM 668 C C . GLY A 1 87 ? -3.357 -2.843 14.662 1.00 89.75 87 GLY A C 1
ATOM 669 O O . GLY A 1 87 ? -4.162 -2.413 13.834 1.00 89.75 87 GLY A O 1
ATOM 670 N N . GLU A 1 88 ? -2.970 -2.150 15.740 1.00 93.31 88 GLU A N 1
ATOM 671 C CA . GLU A 1 88 ? -3.499 -0.827 16.066 1.00 93.31 88 GLU A CA 1
ATOM 672 C C . GLU A 1 88 ? -3.132 0.201 15.000 1.00 93.31 88 GLU A C 1
ATOM 674 O O . GLU A 1 88 ? -2.054 0.165 14.394 1.00 93.31 88 GLU A O 1
ATOM 679 N N . ARG A 1 89 ? -4.062 1.131 14.788 1.00 95.06 89 ARG A N 1
ATOM 680 C CA . ARG A 1 89 ? -3.951 2.196 13.802 1.00 95.06 89 ARG A CA 1
ATOM 681 C C . ARG A 1 89 ? -4.049 3.544 14.481 1.00 95.06 89 ARG A C 1
ATOM 683 O O . ARG A 1 89 ? -4.888 3.758 15.358 1.00 95.06 89 ARG A O 1
ATOM 690 N N . TYR A 1 90 ? -3.211 4.450 14.017 1.00 95.88 90 TYR A N 1
ATOM 691 C CA . TYR A 1 90 ? -3.066 5.783 14.556 1.00 95.88 90 TYR A CA 1
ATOM 692 C C . TYR A 1 90 ? -3.124 6.783 13.416 1.00 95.88 90 TYR A C 1
ATOM 694 O O . TYR A 1 90 ? -2.455 6.610 12.400 1.00 95.88 90 TYR A O 1
ATOM 702 N N . ARG A 1 91 ? -3.905 7.843 13.584 1.00 95.44 91 ARG A N 1
ATOM 703 C CA . ARG A 1 91 ? -3.857 8.993 12.690 1.00 95.44 91 ARG A CA 1
ATOM 704 C C . ARG A 1 91 ? -2.721 9.903 13.125 1.00 95.44 91 ARG A C 1
ATOM 706 O O . ARG A 1 91 ? -2.586 10.190 14.313 1.00 95.44 91 ARG A O 1
ATOM 713 N N . VAL A 1 92 ? -1.926 10.354 12.166 1.00 95.69 92 VAL A N 1
ATOM 714 C CA . VAL A 1 92 ? -0.913 11.371 12.423 1.00 95.69 92 VAL A CA 1
ATOM 715 C C . VAL A 1 92 ? -1.614 12.716 12.590 1.00 95.69 92 VAL A C 1
ATOM 717 O O . VAL A 1 92 ? -2.360 13.153 11.712 1.00 95.69 92 VAL A O 1
ATOM 720 N N . THR A 1 93 ? -1.403 13.348 13.737 1.00 94.06 93 THR A N 1
ATOM 721 C CA . THR A 1 93 ? -1.890 14.689 14.073 1.00 94.06 93 THR A CA 1
ATOM 722 C C . THR A 1 93 ? -0.716 15.552 14.517 1.00 94.06 93 THR A C 1
ATOM 724 O O . THR A 1 93 ? 0.395 15.052 14.677 1.00 94.06 93 THR A O 1
ATOM 727 N N . GLN A 1 94 ? -0.940 16.850 14.685 1.00 92.31 94 GLN A N 1
ATOM 728 C CA . GLN A 1 94 ? 0.063 17.762 15.228 1.00 92.31 94 GLN A CA 1
ATOM 729 C C . GLN A 1 94 ? -0.309 18.126 16.663 1.00 92.31 94 GLN A C 1
ATOM 731 O O . GLN A 1 94 ? -1.494 18.227 16.993 1.00 92.31 94 GLN A O 1
ATOM 736 N N . ASP A 1 95 ? 0.692 18.275 17.522 1.00 90.31 95 ASP A N 1
ATOM 737 C CA . ASP A 1 95 ? 0.503 18.834 18.856 1.00 90.31 95 ASP A CA 1
ATOM 738 C C . ASP A 1 95 ? 0.459 20.374 18.828 1.00 90.31 95 ASP A C 1
ATOM 740 O O . ASP A 1 95 ? 0.538 21.003 17.770 1.00 90.31 95 ASP A O 1
ATOM 744 N N . ALA A 1 96 ? 0.341 20.999 20.003 1.00 89.88 96 ALA A N 1
ATOM 745 C CA . ALA A 1 96 ? 0.297 22.458 20.132 1.00 89.88 96 ALA A CA 1
ATOM 746 C C . ALA A 1 96 ? 1.579 23.166 19.644 1.00 89.88 96 ALA A C 1
ATOM 748 O O . ALA A 1 96 ? 1.555 24.371 19.406 1.00 89.88 96 ALA A O 1
ATOM 749 N N . THR A 1 97 ? 2.687 22.436 19.497 1.00 88.19 97 THR A N 1
ATOM 750 C CA . THR A 1 97 ? 3.982 22.944 19.022 1.00 88.19 97 THR A CA 1
ATOM 751 C C . THR A 1 97 ? 4.235 22.652 17.537 1.00 88.19 97 THR A C 1
ATOM 753 O O . THR A 1 97 ? 5.253 23.074 16.990 1.00 88.19 97 THR A O 1
ATOM 756 N N . GLY A 1 98 ? 3.307 21.967 16.856 1.00 88.06 98 GLY A N 1
ATOM 757 C CA . GLY A 1 98 ? 3.461 21.546 15.461 1.00 88.06 98 GLY A CA 1
ATOM 758 C C . GLY A 1 98 ? 4.319 20.285 15.289 1.00 88.06 98 GLY A C 1
ATOM 759 O O . GLY A 1 98 ? 4.820 20.009 14.193 1.00 88.06 98 GLY A O 1
ATOM 760 N N . GLU A 1 99 ? 4.537 19.510 16.353 1.00 91.25 99 GLU A N 1
ATOM 761 C CA . GLU A 1 99 ? 5.219 18.216 16.287 1.00 91.25 99 GLU A CA 1
ATOM 762 C C . GLU A 1 99 ? 4.233 17.108 15.886 1.00 91.25 99 GLU A C 1
ATOM 764 O O . GLU A 1 99 ? 3.114 17.055 16.407 1.00 91.25 99 GLU A O 1
ATOM 769 N N . PRO A 1 100 ? 4.613 16.204 14.963 1.00 94.44 100 PRO A N 1
ATOM 770 C CA . PRO A 1 100 ? 3.749 15.104 14.570 1.00 94.44 100 PRO A CA 1
ATOM 771 C C . PRO A 1 100 ? 3.665 14.043 15.678 1.00 94.44 100 PRO A C 1
ATOM 773 O O . PRO A 1 100 ? 4.674 13.536 16.174 1.00 94.44 100 PRO A O 1
ATOM 776 N N . GLN A 1 101 ? 2.438 13.660 16.012 1.00 94.56 101 GLN A N 1
ATOM 777 C CA . GLN A 1 101 ? 2.091 12.660 17.016 1.00 94.56 101 GLN A CA 1
ATOM 778 C C . GLN A 1 101 ? 1.039 11.680 16.480 1.00 94.56 101 GLN A C 1
ATOM 780 O O . GLN A 1 101 ? 0.378 11.917 15.471 1.00 94.56 101 GLN A O 1
ATOM 785 N N . LEU A 1 102 ? 0.891 10.546 17.156 1.00 95.06 102 LEU A N 1
ATOM 786 C CA . LEU A 1 102 ? -0.001 9.451 16.797 1.00 95.06 102 LEU A CA 1
ATOM 787 C C . LEU A 1 102 ? -1.245 9.449 17.685 1.00 95.06 102 LEU A C 1
ATOM 789 O O . LEU A 1 102 ? -1.173 9.094 18.859 1.00 95.06 102 LEU A O 1
ATOM 793 N N . THR A 1 103 ? -2.406 9.768 17.120 1.00 95.19 103 THR A N 1
ATOM 794 C CA . THR A 1 103 ? -3.702 9.672 17.806 1.00 95.19 103 THR A CA 1
ATOM 795 C C . THR A 1 103 ? -4.381 8.338 17.465 1.00 95.19 103 THR A C 1
ATOM 797 O O . THR A 1 103 ? -4.627 8.082 16.283 1.00 95.19 103 THR A O 1
ATOM 800 N N . PRO A 1 104 ? -4.699 7.468 18.444 1.00 94.62 104 PRO A N 1
ATOM 801 C CA . PRO A 1 104 ? -5.346 6.182 18.175 1.00 94.62 104 PRO A CA 1
ATOM 802 C C . PRO A 1 104 ? -6.706 6.349 17.486 1.00 94.62 104 PRO A C 1
ATOM 804 O O . PRO A 1 104 ? -7.543 7.123 17.949 1.00 94.62 104 PRO A O 1
ATOM 807 N N . LEU A 1 105 ? -6.976 5.570 16.432 1.00 91.50 105 LEU A N 1
ATOM 808 C CA . LEU A 1 105 ? -8.299 5.565 15.784 1.00 91.50 105 LEU A CA 1
ATOM 809 C C . LEU A 1 105 ? -9.396 4.957 16.674 1.00 91.50 105 LEU A C 1
ATOM 811 O O . LEU A 1 105 ? -10.568 5.275 16.507 1.00 91.50 105 LEU A O 1
ATOM 815 N N . SER A 1 106 ? -9.020 4.113 17.636 1.00 88.50 106 SER A N 1
ATOM 816 C CA . SER A 1 106 ? -9.923 3.544 18.644 1.00 88.50 106 SER A CA 1
ATOM 817 C C . SER A 1 106 ? -10.336 4.538 19.737 1.00 88.50 106 SER A C 1
ATOM 819 O O . SER A 1 106 ? -11.132 4.186 20.603 1.00 88.50 106 SER A O 1
ATOM 821 N N . GLY A 1 107 ? -9.766 5.746 19.737 1.00 87.12 107 GLY A N 1
ATOM 822 C CA . GLY A 1 107 ? -9.833 6.674 20.861 1.00 87.12 107 GLY A CA 1
ATOM 823 C C . GLY A 1 107 ? -8.748 6.395 21.906 1.00 87.12 107 GLY A C 1
ATOM 824 O O . GLY A 1 107 ? -8.281 5.265 22.069 1.00 87.12 107 GLY A O 1
ATOM 825 N N . GLY A 1 108 ? -8.311 7.457 22.582 1.00 88.06 108 GLY A N 1
ATOM 826 C CA . GLY A 1 108 ? -7.249 7.423 23.587 1.00 88.06 108 GLY A CA 1
ATOM 827 C C . GLY A 1 108 ? -6.273 8.598 23.461 1.00 88.06 108 GLY A C 1
ATOM 828 O O . GLY A 1 108 ? -6.400 9.410 22.541 1.00 88.06 108 GLY A O 1
ATOM 829 N N . PRO A 1 109 ? -5.299 8.705 24.383 1.00 90.94 109 PRO A N 1
ATOM 830 C CA . PRO A 1 109 ? -4.300 9.765 24.349 1.00 90.94 109 PRO A CA 1
ATOM 831 C C . PRO A 1 109 ? -3.377 9.621 23.135 1.00 90.94 109 PRO A C 1
ATOM 833 O O . PRO A 1 109 ? -3.079 8.508 22.688 1.00 90.94 109 PRO A O 1
ATOM 836 N N . ALA A 1 110 ? -2.907 10.759 22.624 1.00 92.75 110 ALA A N 1
ATOM 837 C CA . ALA A 1 110 ? -1.880 10.779 21.594 1.00 92.75 110 ALA A CA 1
ATOM 838 C C . ALA A 1 110 ? -0.552 10.222 22.137 1.00 92.75 110 ALA A C 1
ATOM 840 O O . ALA A 1 110 ? -0.248 10.332 23.326 1.00 92.75 110 ALA A O 1
ATOM 841 N N . LYS A 1 111 ? 0.227 9.597 21.256 1.00 93.50 111 LYS A N 1
ATOM 842 C CA . LYS A 1 111 ? 1.533 8.999 21.552 1.00 93.50 111 LYS A CA 1
ATOM 843 C C . LYS A 1 111 ? 2.588 9.548 20.588 1.00 93.50 111 LYS A C 1
ATOM 845 O O . LYS A 1 111 ? 2.241 9.898 19.462 1.00 93.50 111 LYS A O 1
ATOM 850 N N . PRO A 1 112 ? 3.873 9.588 20.964 1.00 93.56 112 PRO A N 1
ATOM 851 C CA . PRO A 1 112 ? 4.932 9.960 20.031 1.00 93.56 112 PRO A CA 1
ATOM 852 C C . PRO A 1 112 ? 5.080 8.920 18.911 1.00 93.56 112 PRO A C 1
ATOM 854 O O . PRO A 1 112 ? 4.791 7.737 19.100 1.00 93.56 112 PRO A O 1
ATOM 857 N N . ILE A 1 113 ? 5.569 9.342 17.744 1.00 93.50 113 ILE A N 1
ATOM 858 C CA . ILE A 1 113 ? 5.923 8.414 16.661 1.00 93.50 113 ILE A CA 1
ATOM 859 C C . ILE A 1 113 ? 7.138 7.570 17.101 1.00 93.50 113 ILE A C 1
ATOM 861 O O . ILE A 1 113 ? 8.132 8.137 17.565 1.00 93.50 113 ILE A O 1
ATOM 865 N N . PRO A 1 114 ? 7.113 6.229 16.961 1.00 93.31 114 PRO A N 1
ATOM 866 C CA . PRO A 1 114 ? 8.202 5.357 17.401 1.00 93.31 114 PRO A CA 1
ATOM 867 C C . PRO A 1 114 ? 9.371 5.350 16.398 1.00 93.31 114 PRO A C 1
ATOM 869 O O . PRO A 1 114 ? 9.678 4.325 15.792 1.00 93.31 114 PRO A O 1
ATOM 872 N N . TYR A 1 115 ? 10.059 6.485 16.235 1.00 92.75 115 TYR A N 1
ATOM 873 C CA . TYR A 1 115 ? 11.177 6.649 15.289 1.00 92.75 115 TYR A CA 1
ATOM 874 C C . TYR A 1 115 ? 12.332 5.655 15.498 1.00 92.75 115 TYR A C 1
ATOM 876 O O . TYR A 1 115 ? 13.091 5.394 14.573 1.00 92.75 115 TYR A O 1
ATOM 884 N N . GLN A 1 116 ? 12.465 5.089 16.701 1.00 92.12 116 GLN A N 1
ATOM 885 C CA . GLN A 1 116 ? 13.483 4.086 17.036 1.00 92.12 116 GLN A CA 1
ATOM 886 C C . GLN A 1 116 ? 13.170 2.686 16.479 1.00 92.12 116 GLN A C 1
ATOM 888 O O . GLN A 1 116 ? 14.044 1.824 16.471 1.00 92.12 116 GLN A O 1
ATOM 893 N N . HIS A 1 117 ? 11.937 2.453 16.021 1.00 92.44 117 HIS A N 1
ATOM 894 C CA . HIS A 1 117 ? 11.465 1.158 15.527 1.00 92.44 117 HIS A CA 1
ATOM 895 C C . HIS A 1 117 ? 10.755 1.285 14.164 1.00 92.44 117 HIS A C 1
ATOM 897 O O . HIS A 1 117 ? 9.582 0.911 14.041 1.00 92.44 117 HIS A O 1
ATOM 903 N N . PRO A 1 118 ? 11.432 1.825 13.128 1.00 91.88 118 PRO A N 1
ATOM 904 C CA . PRO A 1 118 ? 10.852 1.999 11.791 1.00 91.88 118 PRO A CA 1
ATOM 905 C C . PRO A 1 118 ? 10.488 0.665 11.118 1.00 91.88 118 PRO A C 1
ATOM 907 O O . PRO A 1 118 ? 9.649 0.626 10.219 1.00 91.88 118 PRO A O 1
ATOM 910 N N . ASP A 1 119 ? 11.077 -0.434 11.589 1.00 92.19 119 ASP A N 1
ATOM 911 C CA . ASP A 1 119 ? 10.848 -1.811 11.162 1.00 92.19 119 ASP A CA 1
ATOM 912 C C . ASP A 1 119 ? 9.532 -2.407 11.687 1.00 92.19 119 ASP A C 1
ATOM 914 O O . ASP A 1 119 ? 9.160 -3.502 11.269 1.00 92.19 119 ASP A O 1
ATOM 918 N N . ARG A 1 120 ? 8.819 -1.726 12.602 1.00 93.75 120 ARG A N 1
ATOM 919 C CA . ARG A 1 120 ? 7.644 -2.263 13.329 1.00 93.75 120 ARG A CA 1
ATOM 920 C C . ARG A 1 120 ? 6.302 -1.638 12.961 1.00 93.75 120 ARG A C 1
ATOM 922 O O . ARG A 1 120 ? 5.264 -2.083 13.467 1.00 93.75 120 ARG A O 1
ATOM 929 N N . PHE A 1 121 ? 6.310 -0.640 12.084 1.00 94.62 121 PHE A N 1
ATOM 930 C CA . PHE A 1 121 ? 5.098 -0.012 11.574 1.00 94.62 121 PHE A CA 1
ATOM 931 C C . PHE A 1 121 ? 5.189 0.316 10.083 1.00 94.62 121 PHE A C 1
ATOM 933 O O . PHE A 1 121 ? 6.269 0.357 9.488 1.00 94.62 121 PHE A O 1
ATOM 940 N N . GLU A 1 122 ? 4.034 0.585 9.487 1.00 95.12 122 GLU A N 1
ATOM 941 C CA . GLU A 1 122 ? 3.908 1.072 8.118 1.00 95.12 122 GLU A CA 1
ATOM 942 C C . GLU A 1 122 ? 3.011 2.311 8.074 1.00 95.12 122 GLU A C 1
ATOM 944 O O . GLU A 1 122 ? 2.079 2.442 8.875 1.00 95.12 122 GLU A O 1
ATOM 949 N N . ALA A 1 123 ? 3.311 3.230 7.155 1.00 95.12 123 ALA A N 1
ATOM 950 C CA . ALA A 1 123 ? 2.556 4.464 6.975 1.00 95.12 123 ALA A CA 1
ATOM 951 C C . ALA A 1 123 ? 1.721 4.405 5.691 1.00 95.12 123 ALA A C 1
ATOM 953 O O . ALA A 1 123 ? 2.188 3.993 4.627 1.00 95.12 123 ALA A O 1
ATOM 954 N N . TYR A 1 124 ? 0.479 4.858 5.792 1.00 95.44 124 TYR A N 1
ATOM 955 C CA . TYR A 1 124 ? -0.522 4.788 4.740 1.00 95.44 124 TYR A CA 1
ATOM 956 C C . TYR A 1 124 ? -1.121 6.167 4.483 1.00 95.44 124 TYR A C 1
ATOM 958 O O . TYR A 1 124 ? -1.362 6.933 5.414 1.00 95.44 124 TYR A O 1
ATOM 966 N N . ALA A 1 125 ? -1.409 6.458 3.219 1.00 93.06 125 ALA A N 1
ATOM 967 C CA . ALA A 1 125 ? -2.313 7.529 2.838 1.00 93.06 125 ALA A CA 1
ATOM 968 C C . ALA A 1 125 ? -3.758 7.027 2.920 1.00 93.06 125 ALA A C 1
ATOM 970 O O . ALA A 1 125 ? -4.082 5.966 2.373 1.00 93.06 125 ALA A O 1
ATOM 971 N N . GLU A 1 126 ? -4.618 7.805 3.570 1.00 91.38 126 GLU A N 1
ATOM 972 C CA . GLU A 1 126 ? -6.060 7.576 3.589 1.00 91.38 126 GLU A CA 1
ATOM 973 C C . GLU A 1 126 ? -6.701 8.189 2.333 1.00 91.38 126 GLU A C 1
ATOM 975 O O . GLU A 1 126 ? -6.502 9.364 2.022 1.00 91.38 126 GLU A O 1
ATOM 980 N N . LYS A 1 127 ? -7.457 7.384 1.585 1.00 90.88 127 LYS A N 1
ATOM 981 C CA . LYS A 1 127 ? -8.208 7.802 0.395 1.00 90.88 127 LYS A CA 1
ATOM 982 C C . LYS A 1 127 ? -9.656 7.356 0.510 1.00 90.88 127 LYS A C 1
ATOM 984 O O . LYS A 1 127 ? -9.948 6.332 1.122 1.00 90.88 127 LYS A O 1
ATOM 989 N N . LYS A 1 128 ? -10.563 8.101 -0.113 1.00 90.50 128 LYS A N 1
ATOM 990 C CA . LYS A 1 128 ? -11.943 7.652 -0.298 1.00 90.50 128 LYS A CA 1
ATOM 991 C C . LYS A 1 128 ? -12.017 6.682 -1.471 1.00 90.50 128 LYS A C 1
ATOM 993 O O . LYS A 1 128 ? -11.391 6.918 -2.503 1.00 90.50 128 LYS A O 1
ATOM 998 N N . LEU A 1 129 ? -12.794 5.622 -1.309 1.00 89.50 129 LEU A N 1
ATOM 999 C CA . LEU A 1 129 ? -13.056 4.621 -2.331 1.00 89.50 129 LEU A CA 1
ATOM 1000 C C . LEU A 1 129 ? -14.562 4.382 -2.423 1.00 89.50 129 LEU A C 1
ATOM 1002 O O . LEU A 1 129 ? -15.164 3.902 -1.465 1.00 89.50 129 LEU A O 1
ATOM 1006 N N . GLY A 1 130 ? -15.159 4.721 -3.564 1.00 89.31 130 GLY A N 1
ATOM 1007 C CA . GLY A 1 130 ? -16.539 4.352 -3.874 1.00 89.31 130 GLY A CA 1
ATOM 1008 C C . GLY A 1 130 ? -16.618 2.865 -4.203 1.00 89.31 130 GLY A C 1
ATOM 1009 O O . GLY A 1 130 ? -15.798 2.370 -4.977 1.00 89.31 130 GLY A O 1
ATOM 1010 N N . LEU A 1 131 ? -17.554 2.160 -3.573 1.00 90.00 131 LEU A N 1
ATOM 1011 C CA . LEU A 1 131 ? -17.822 0.749 -3.818 1.00 90.00 131 LEU A CA 1
ATOM 1012 C C . LEU A 1 131 ? -19.311 0.523 -4.033 1.00 90.00 131 LEU A C 1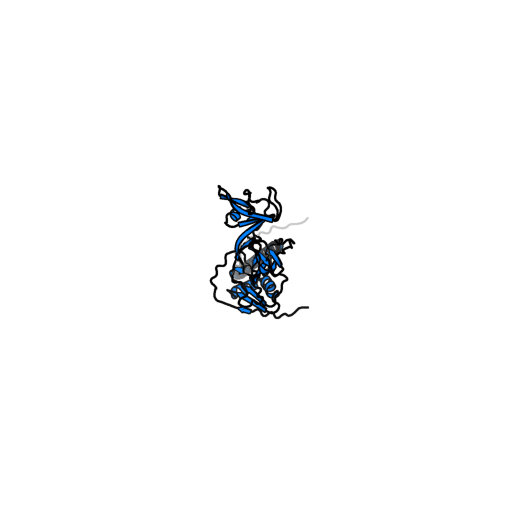
ATOM 1014 O O . LEU A 1 131 ? -20.133 0.989 -3.241 1.00 90.00 131 LEU A O 1
ATOM 1018 N N . SER A 1 132 ? -19.613 -0.288 -5.036 1.00 89.75 132 SER A N 1
ATOM 1019 C CA . SER A 1 132 ? -20.956 -0.677 -5.434 1.00 89.75 132 SER A CA 1
ATOM 1020 C C . SER A 1 132 ? -21.145 -2.193 -5.390 1.00 89.75 132 SER A C 1
ATOM 1022 O O . SER A 1 132 ? -20.202 -2.988 -5.402 1.00 89.75 132 SER A O 1
ATOM 1024 N N . VAL A 1 133 ? -22.404 -2.630 -5.331 1.00 90.81 133 VAL A N 1
ATOM 1025 C CA . VAL A 1 133 ? -22.734 -4.056 -5.481 1.00 90.81 133 VAL A CA 1
ATOM 1026 C C . VAL A 1 133 ? -22.307 -4.530 -6.871 1.00 90.81 133 VAL A C 1
ATOM 1028 O O . VAL A 1 133 ? -22.526 -3.833 -7.858 1.00 90.81 133 VAL A O 1
ATOM 1031 N N . GLY A 1 134 ? -21.697 -5.714 -6.938 1.00 88.44 134 GLY A N 1
ATOM 1032 C CA . GLY A 1 134 ? -21.093 -6.257 -8.154 1.00 88.44 134 GLY A CA 1
ATOM 1033 C C . GLY A 1 134 ? -19.617 -5.899 -8.324 1.00 88.44 134 GLY A C 1
ATOM 1034 O O . GLY A 1 134 ? -18.943 -6.528 -9.143 1.00 88.44 134 GLY A O 1
ATOM 1035 N N . ASP A 1 135 ? -19.076 -4.965 -7.527 1.00 89.56 135 ASP A N 1
ATOM 1036 C CA . ASP A 1 135 ? -17.670 -4.605 -7.662 1.00 89.56 135 ASP A CA 1
ATOM 1037 C C . ASP A 1 135 ? -16.731 -5.732 -7.257 1.00 89.56 135 ASP A C 1
ATOM 1039 O O . ASP A 1 135 ? -16.891 -6.380 -6.218 1.00 89.56 135 ASP A O 1
ATOM 1043 N N . LYS A 1 136 ? -15.680 -5.917 -8.057 1.00 89.75 136 LYS A N 1
ATOM 1044 C CA . LYS A 1 136 ? -14.542 -6.740 -7.654 1.00 89.75 136 LYS A CA 1
ATOM 1045 C C . LYS A 1 136 ? -13.633 -5.922 -6.763 1.00 89.75 136 LYS A C 1
ATOM 1047 O O . LYS A 1 136 ? -13.180 -4.849 -7.151 1.00 89.75 136 LYS A O 1
ATOM 1052 N N . ILE A 1 137 ? -13.289 -6.470 -5.606 1.00 92.31 137 ILE A N 1
ATOM 1053 C CA . ILE A 1 137 ? -12.326 -5.885 -4.678 1.00 92.31 137 ILE A CA 1
ATOM 1054 C C . ILE A 1 137 ? -11.134 -6.812 -4.478 1.00 92.31 137 ILE A C 1
ATOM 1056 O O . ILE A 1 137 ? -11.260 -8.034 -4.491 1.00 92.31 137 ILE A O 1
ATOM 1060 N N . ARG A 1 138 ? -9.964 -6.219 -4.260 1.00 92.25 138 ARG A N 1
ATOM 1061 C CA . ARG A 1 138 ? -8.718 -6.889 -3.902 1.00 92.25 138 ARG A CA 1
ATOM 1062 C C . ARG A 1 138 ? -8.260 -6.420 -2.529 1.00 92.25 138 ARG A C 1
ATOM 1064 O O . ARG A 1 138 ? -8.138 -5.222 -2.288 1.00 92.25 138 ARG A O 1
ATOM 1071 N N . PHE A 1 139 ? -7.903 -7.360 -1.665 1.00 92.88 139 PHE A N 1
ATOM 1072 C CA . PHE A 1 139 ? -7.318 -7.055 -0.360 1.00 92.88 139 PHE A CA 1
ATOM 1073 C C . PHE A 1 139 ? -5.825 -6.731 -0.496 1.00 92.88 139 PHE A C 1
ATOM 1075 O O . PHE A 1 139 ? -5.071 -7.525 -1.060 1.00 92.88 139 PHE A O 1
ATOM 1082 N N . SER A 1 140 ? -5.390 -5.567 -0.005 1.00 89.88 140 SER A N 1
ATOM 1083 C CA . SER A 1 140 ? -3.987 -5.111 -0.060 1.00 89.88 140 SER A CA 1
ATOM 1084 C C . SER A 1 140 ? -3.147 -5.570 1.134 1.00 89.88 140 SER A C 1
ATOM 1086 O O . SER A 1 140 ? -1.921 -5.606 1.048 1.00 89.88 140 SER A O 1
ATOM 1088 N N . LEU A 1 141 ? -3.803 -5.964 2.225 1.00 90.69 141 LEU A N 1
ATOM 1089 C CA . LEU A 1 141 ? -3.190 -6.535 3.417 1.00 90.69 141 LEU A CA 1
ATOM 1090 C C . LEU A 1 141 ? -4.066 -7.681 3.928 1.00 90.69 141 LEU A C 1
ATOM 1092 O O . LEU A 1 141 ? -5.283 -7.682 3.728 1.00 90.69 141 LEU A O 1
ATOM 1096 N N . GLY A 1 142 ? -3.439 -8.667 4.570 1.00 90.94 142 GLY A N 1
ATOM 1097 C CA . GLY A 1 142 ? -4.160 -9.748 5.236 1.00 90.94 142 GLY A CA 1
ATOM 1098 C C . GLY A 1 142 ? -4.803 -9.302 6.552 1.00 90.94 142 GLY A C 1
ATOM 1099 O O . GLY A 1 142 ? -4.376 -8.325 7.164 1.00 90.94 142 GLY A O 1
ATOM 1100 N N . GLY A 1 143 ? -5.806 -10.052 6.998 1.00 90.12 143 GLY A N 1
ATOM 1101 C CA . GLY A 1 143 ? -6.578 -9.749 8.201 1.00 90.12 143 GLY A CA 1
ATOM 1102 C C . GLY A 1 143 ? -7.613 -10.829 8.503 1.00 90.12 143 GLY A C 1
ATOM 1103 O O . GLY A 1 143 ? -7.466 -11.968 8.056 1.00 90.12 143 GLY A O 1
ATOM 1104 N N . SER A 1 144 ? -8.663 -10.464 9.232 1.00 90.38 144 SER A N 1
ATOM 1105 C CA . SER A 1 144 ? -9.768 -11.360 9.594 1.00 90.38 144 SER A CA 1
ATOM 1106 C C . SER A 1 144 ? -11.102 -10.765 9.152 1.00 90.38 144 SER A C 1
ATOM 1108 O O . SER A 1 144 ? -11.267 -9.544 9.150 1.00 90.38 144 SER A O 1
ATOM 1110 N N . SER A 1 145 ? -12.052 -11.616 8.764 1.00 90.75 145 SER A N 1
ATOM 1111 C CA . SER A 1 145 ? -13.435 -11.194 8.536 1.00 90.75 145 SER A CA 1
ATOM 1112 C C . SER A 1 145 ? -14.106 -10.748 9.828 1.00 90.75 145 SER A C 1
ATOM 1114 O O . SER A 1 145 ? -13.761 -11.184 10.919 1.00 90.75 145 SER A O 1
ATOM 1116 N N . ASN A 1 146 ? -15.137 -9.923 9.678 1.00 90.00 146 ASN A N 1
ATOM 1117 C CA . ASN A 1 146 ? -16.030 -9.490 10.748 1.00 90.00 146 ASN A CA 1
ATOM 1118 C C . ASN A 1 146 ? -17.199 -10.471 10.980 1.00 90.00 146 ASN A C 1
ATOM 1120 O O . ASN A 1 146 ? -18.205 -10.125 11.593 1.00 90.00 146 ASN A O 1
ATOM 1124 N N . ASP A 1 147 ? -17.122 -11.686 10.433 1.00 86.31 147 ASP A N 1
ATOM 1125 C CA . ASP A 1 147 ? -18.126 -12.721 10.675 1.00 86.31 147 ASP A CA 1
ATOM 1126 C C . ASP A 1 147 ? -17.833 -13.494 11.971 1.00 86.31 147 ASP A C 1
ATOM 1128 O O . ASP A 1 147 ? -16.752 -13.403 12.559 1.00 86.31 147 ASP A O 1
ATOM 1132 N N . LYS A 1 148 ? -18.809 -14.290 12.423 1.00 81.50 148 LYS A N 1
ATOM 1133 C CA . LYS A 1 148 ? -18.671 -15.124 13.631 1.00 81.50 148 LYS A CA 1
ATOM 1134 C C . LYS A 1 148 ? -17.521 -16.134 13.538 1.00 81.50 148 LYS A C 1
ATOM 1136 O O . LYS A 1 148 ? -17.044 -16.606 14.560 1.00 81.50 148 LYS A O 1
ATOM 1141 N N . GLN A 1 149 ? -17.117 -16.491 12.321 1.00 83.00 149 GLN A N 1
ATOM 1142 C CA . GLN A 1 149 ? -16.100 -17.505 12.053 1.00 83.00 149 GLN A CA 1
ATOM 1143 C C . GLN A 1 149 ? -14.683 -16.917 12.010 1.00 83.00 149 GLN A C 1
ATOM 1145 O O . GLN A 1 149 ? -13.731 -17.691 11.985 1.00 83.00 149 GLN A O 1
ATOM 1150 N N . GLN A 1 150 ? -14.533 -15.583 11.988 1.00 87.00 150 GLN A N 1
ATOM 1151 C CA . GLN A 1 150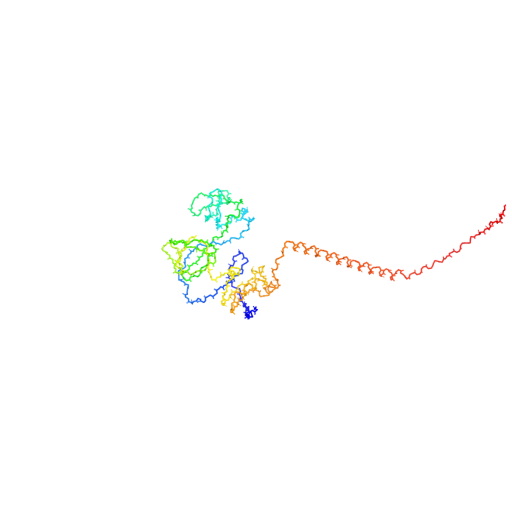 ? -13.244 -14.879 11.948 1.00 87.00 150 GLN A CA 1
ATOM 1152 C C . GLN A 1 150 ? -12.289 -15.459 10.890 1.00 87.00 150 GLN A C 1
ATOM 1154 O O . GLN A 1 150 ? -11.090 -15.641 11.114 1.00 87.00 150 GLN A O 1
ATOM 1159 N N . ARG A 1 151 ? -12.840 -15.787 9.715 1.00 91.12 151 ARG A N 1
ATOM 1160 C CA . ARG A 1 151 ? -12.100 -16.364 8.591 1.00 91.12 151 ARG A CA 1
ATOM 1161 C C . ARG A 1 151 ? -10.945 -15.456 8.172 1.00 91.12 151 ARG A C 1
ATOM 1163 O O . ARG A 1 151 ? -11.065 -14.234 8.086 1.00 91.12 151 ARG A O 1
ATOM 1170 N N . ARG A 1 152 ? -9.815 -16.078 7.837 1.00 92.38 152 ARG A N 1
ATOM 1171 C CA . ARG A 1 152 ? -8.612 -15.373 7.389 1.00 92.38 152 ARG A CA 1
ATOM 1172 C C . ARG A 1 152 ? -8.822 -14.723 6.018 1.00 92.38 152 ARG A C 1
ATOM 1174 O O . ARG A 1 152 ? -9.178 -15.386 5.044 1.00 92.38 152 ARG A O 1
ATOM 1181 N N . ILE A 1 153 ? -8.509 -13.436 5.932 1.00 93.31 153 ILE A N 1
ATOM 1182 C CA . ILE A 1 153 ? -8.371 -12.675 4.690 1.00 93.31 153 ILE A CA 1
ATOM 1183 C C . ILE A 1 153 ? -6.896 -12.705 4.285 1.00 93.31 153 ILE A C 1
ATOM 1185 O O . ILE A 1 153 ? -6.020 -12.267 5.032 1.00 93.31 153 ILE A O 1
ATOM 1189 N N . SER A 1 154 ? -6.610 -13.228 3.097 1.00 91.19 154 SER A N 1
ATOM 1190 C CA . SER A 1 154 ? -5.255 -13.259 2.535 1.00 91.19 154 SER A CA 1
ATOM 1191 C C . SER A 1 154 ? -4.971 -12.003 1.711 1.00 91.19 154 SER A C 1
ATOM 1193 O O . SER A 1 154 ? -5.841 -11.527 0.983 1.00 91.19 154 SER A O 1
ATOM 1195 N N . ASN A 1 155 ? -3.734 -11.500 1.769 1.00 89.06 155 ASN A N 1
ATOM 1196 C CA . ASN A 1 155 ? -3.278 -10.437 0.872 1.00 89.06 155 ASN A CA 1
ATOM 1197 C C . ASN A 1 155 ? -3.376 -10.902 -0.593 1.00 89.06 155 ASN A C 1
ATOM 1199 O O . ASN A 1 155 ? -3.009 -12.030 -0.918 1.00 89.06 155 ASN A O 1
ATOM 1203 N N . GLY A 1 156 ? -3.885 -10.042 -1.473 1.00 84.12 156 GLY A N 1
ATOM 1204 C CA . GLY A 1 156 ? -4.041 -10.310 -2.899 1.00 84.12 156 GLY A CA 1
ATOM 1205 C C . GLY A 1 156 ? -5.250 -11.171 -3.262 1.00 84.12 156 GLY A C 1
ATOM 1206 O O . GLY A 1 156 ? -5.448 -11.445 -4.452 1.00 84.12 156 GLY A O 1
ATOM 1207 N N . ARG A 1 157 ? -6.060 -11.573 -2.271 1.00 88.69 157 ARG A N 1
ATOM 1208 C CA . ARG A 1 157 ? -7.371 -12.182 -2.502 1.00 88.69 157 ARG A CA 1
ATOM 1209 C C . ARG A 1 157 ? -8.256 -11.194 -3.254 1.00 88.69 157 ARG A C 1
ATOM 1211 O O . ARG A 1 157 ? -8.297 -10.019 -2.896 1.00 88.69 157 ARG A O 1
ATOM 1218 N N . VAL A 1 158 ? -8.959 -11.701 -4.261 1.00 90.62 158 VAL A N 1
ATOM 1219 C CA . VAL A 1 158 ? -9.995 -10.976 -4.998 1.00 90.62 158 VAL A CA 1
ATOM 1220 C C . VAL A 1 158 ? -11.343 -11.597 -4.652 1.00 90.62 158 VAL A C 1
ATOM 1222 O O . VAL A 1 158 ? -11.436 -12.816 -4.516 1.00 90.62 158 VAL A O 1
ATOM 1225 N N . ASP A 1 159 ? -12.358 -10.766 -4.462 1.00 92.50 159 ASP A N 1
ATOM 1226 C CA . ASP A 1 159 ? -13.734 -11.190 -4.204 1.00 92.50 159 ASP A CA 1
ATOM 1227 C C . ASP A 1 159 ? -14.708 -10.175 -4.816 1.00 92.50 159 ASP A C 1
ATOM 1229 O O . ASP A 1 159 ? -14.298 -9.086 -5.218 1.00 92.50 159 ASP A O 1
ATOM 1233 N N . GLU A 1 160 ? -15.985 -10.529 -4.894 1.00 93.44 160 GLU A N 1
ATOM 1234 C CA . GLU A 1 160 ? -17.038 -9.670 -5.448 1.00 93.44 160 GLU A CA 1
ATOM 1235 C C . GLU A 1 160 ? -17.973 -9.203 -4.330 1.00 93.44 160 GLU A C 1
ATOM 1237 O O . GLU A 1 160 ? -18.329 -9.985 -3.441 1.00 93.44 160 GLU A O 1
ATOM 1242 N N . ILE A 1 161 ? -18.381 -7.936 -4.364 1.00 93.06 161 ILE A N 1
ATOM 1243 C CA . ILE A 1 161 ? -19.339 -7.376 -3.413 1.00 93.06 161 ILE A CA 1
ATOM 1244 C C . ILE A 1 161 ? -20.735 -7.900 -3.749 1.00 93.06 161 ILE A C 1
ATOM 1246 O O . ILE A 1 161 ? -21.310 -7.569 -4.781 1.00 93.06 161 ILE A O 1
ATOM 1250 N N . ALA A 1 162 ? -21.301 -8.691 -2.842 1.00 93.44 162 ALA A N 1
ATOM 1251 C CA . ALA A 1 162 ? -22.683 -9.154 -2.921 1.00 93.44 162 ALA A CA 1
ATOM 1252 C C . ALA A 1 162 ? -23.671 -8.154 -2.300 1.00 93.44 162 ALA A C 1
ATOM 1254 O O . ALA A 1 162 ? -24.853 -8.172 -2.629 1.00 93.44 162 ALA A O 1
ATOM 1255 N N . GLY A 1 163 ? -23.209 -7.301 -1.382 1.00 92.69 163 GLY A N 1
ATOM 1256 C CA . GLY A 1 163 ? -24.045 -6.295 -0.737 1.00 92.69 163 GLY A CA 1
ATOM 1257 C C . GLY A 1 163 ? -23.396 -5.672 0.491 1.00 92.69 163 GLY A C 1
ATOM 1258 O O . GLY A 1 163 ? -22.214 -5.875 0.770 1.00 92.69 163 GLY A O 1
ATOM 1259 N N . PHE A 1 164 ? -24.206 -4.962 1.271 1.00 92.56 164 PHE A N 1
ATOM 1260 C CA . PHE A 1 164 ? -23.800 -4.328 2.523 1.00 92.56 164 PHE A CA 1
ATOM 1261 C C . PHE A 1 164 ? -24.754 -4.736 3.647 1.00 92.56 164 PHE A C 1
ATOM 1263 O O . PHE A 1 164 ? -25.954 -4.897 3.418 1.00 92.56 164 PHE A O 1
ATOM 1270 N N . ASP A 1 165 ? -24.244 -4.938 4.863 1.00 91.81 165 ASP A N 1
ATOM 1271 C CA . ASP A 1 165 ? -25.108 -5.165 6.026 1.00 91.81 165 ASP A CA 1
ATOM 1272 C C . ASP A 1 165 ? -25.683 -3.852 6.596 1.00 91.81 165 ASP A C 1
ATOM 1274 O O . ASP A 1 165 ? -25.367 -2.750 6.138 1.00 91.81 165 ASP A O 1
ATOM 1278 N N . LYS A 1 166 ? -26.544 -3.967 7.616 1.00 90.12 166 LYS A N 1
ATOM 1279 C CA . LYS A 1 166 ? -27.181 -2.809 8.268 1.00 90.12 166 LYS A CA 1
ATOM 1280 C C . LYS A 1 166 ? -26.173 -1.889 8.970 1.00 90.12 166 LYS A C 1
ATOM 1282 O O . LYS A 1 166 ? -26.467 -0.720 9.181 1.00 90.12 166 LYS A O 1
ATOM 1287 N N . GLN A 1 167 ? -25.005 -2.408 9.339 1.00 89.88 167 GLN A N 1
ATOM 1288 C CA . GLN A 1 167 ? -23.921 -1.682 9.998 1.00 89.88 167 GLN A CA 1
ATOM 1289 C C . GLN A 1 167 ? -22.969 -1.013 8.986 1.00 89.88 167 GLN A C 1
ATOM 1291 O O . GLN A 1 167 ? -22.100 -0.231 9.380 1.00 89.88 167 GLN A O 1
ATOM 1296 N N . GLY A 1 168 ? -23.149 -1.292 7.690 1.00 89.75 168 GLY A N 1
ATOM 1297 C CA . GLY A 1 168 ? -22.327 -0.789 6.593 1.00 89.75 168 GLY A CA 1
ATOM 1298 C C . GLY A 1 168 ? -21.122 -1.669 6.258 1.00 89.75 168 GLY A C 1
ATOM 1299 O O . GLY A 1 168 ? -20.279 -1.248 5.471 1.00 89.75 168 GLY A O 1
ATOM 1300 N N . ASN A 1 169 ? -21.015 -2.871 6.827 1.00 93.69 169 ASN A N 1
ATOM 1301 C CA . ASN A 1 169 ? -19.946 -3.810 6.500 1.00 93.69 169 ASN A CA 1
ATOM 1302 C C . ASN A 1 169 ? -20.170 -4.436 5.120 1.00 93.69 169 ASN A C 1
ATOM 1304 O O . ASN A 1 169 ? -21.303 -4.654 4.684 1.00 93.69 169 ASN A O 1
ATOM 1308 N N . LEU A 1 170 ? -19.068 -4.783 4.464 1.00 93.56 170 LEU A N 1
ATOM 1309 C CA . LEU A 1 170 ? -19.044 -5.398 3.143 1.00 93.56 170 LEU A CA 1
ATOM 1310 C C . LEU A 1 170 ? -19.456 -6.864 3.236 1.00 93.56 170 LEU A C 1
ATOM 1312 O O . LEU A 1 170 ? -18.826 -7.629 3.964 1.00 93.56 170 LEU A O 1
ATOM 1316 N N . ARG A 1 171 ? -20.465 -7.278 2.468 1.00 94.94 171 ARG A N 1
ATOM 1317 C CA . ARG A 1 171 ? -20.806 -8.690 2.258 1.00 94.94 171 ARG A CA 1
ATOM 1318 C C . ARG A 1 171 ? -20.263 -9.138 0.914 1.00 94.94 171 ARG A C 1
ATOM 1320 O O . ARG A 1 171 ? -20.625 -8.589 -0.123 1.00 94.94 171 ARG A O 1
ATOM 1327 N N . LEU A 1 172 ? -19.411 -10.150 0.938 1.00 94.69 172 LEU A N 1
ATOM 1328 C CA . LEU A 1 172 ? -18.784 -10.711 -0.251 1.00 94.69 172 LEU A CA 1
ATOM 1329 C C . LEU A 1 172 ? -19.578 -11.907 -0.768 1.00 94.69 172 LEU A C 1
ATOM 1331 O O . LEU A 1 172 ? -20.255 -12.599 -0.005 1.00 94.69 172 LEU A O 1
ATOM 1335 N N . LYS A 1 173 ? -19.440 -12.197 -2.059 1.00 93.69 173 LYS A N 1
ATOM 1336 C CA . LYS A 1 173 ? -20.095 -13.330 -2.727 1.00 93.69 173 LYS A CA 1
ATOM 1337 C C . LYS A 1 173 ? -19.622 -14.684 -2.192 1.00 93.69 173 LYS A C 1
ATOM 1339 O O . LYS A 1 173 ? -20.390 -15.639 -2.169 1.00 93.69 173 LYS A O 1
ATOM 1344 N N . SER A 1 174 ? -18.403 -14.746 -1.653 1.00 90.94 174 SER A N 1
ATOM 1345 C CA . SER A 1 174 ? -17.893 -15.886 -0.869 1.00 90.94 174 SER A CA 1
ATOM 1346 C C . SER A 1 174 ? -18.586 -16.100 0.490 1.00 90.94 174 SER A C 1
ATOM 1348 O O . SER A 1 174 ? -18.234 -17.012 1.246 1.00 90.94 174 SER A O 1
ATOM 1350 N N . GLY A 1 175 ? -19.530 -15.229 0.851 1.00 91.56 175 GLY A N 1
ATOM 1351 C CA . GLY A 1 175 ? -20.238 -15.230 2.126 1.00 91.56 175 GLY A CA 1
ATOM 1352 C C . GLY A 1 175 ? -19.450 -14.610 3.280 1.00 91.56 175 GLY A C 1
ATOM 1353 O O . GLY A 1 175 ? -19.908 -14.690 4.417 1.00 91.56 175 GLY A O 1
ATOM 1354 N N . MET A 1 176 ? -18.257 -14.050 3.044 1.00 93.31 176 MET A N 1
ATOM 1355 C CA . MET A 1 176 ? -17.490 -13.311 4.060 1.00 93.31 176 MET A CA 1
ATOM 1356 C C . MET A 1 176 ? -18.063 -11.923 4.300 1.00 93.31 176 MET A C 1
ATOM 1358 O O . MET A 1 176 ? -18.443 -11.233 3.359 1.00 93.31 176 MET A O 1
ATOM 1362 N N . THR A 1 177 ? -18.059 -11.505 5.565 1.00 94.94 177 THR A N 1
ATOM 1363 C CA . THR A 1 177 ? -18.353 -10.123 5.947 1.00 94.94 177 THR A CA 1
ATOM 1364 C C . THR A 1 177 ? -17.056 -9.430 6.339 1.00 94.94 177 THR A C 1
ATOM 1366 O O . THR A 1 177 ? -16.313 -9.950 7.168 1.00 94.94 177 THR A O 1
ATOM 1369 N N . VAL A 1 178 ? -16.767 -8.264 5.771 1.00 94.81 178 VAL A N 1
ATOM 1370 C CA . VAL A 1 178 ? -15.569 -7.470 6.073 1.00 94.81 178 VAL A CA 1
ATOM 1371 C C . VAL A 1 178 ? -15.985 -6.142 6.682 1.00 94.81 178 VAL A C 1
ATOM 1373 O O . VAL A 1 178 ? -16.890 -5.483 6.174 1.00 94.81 178 VAL A O 1
ATOM 1376 N N . ALA A 1 179 ? -15.332 -5.760 7.778 1.00 93.94 179 ALA A N 1
ATOM 1377 C CA . ALA A 1 179 ? -15.654 -4.534 8.493 1.00 93.94 179 ALA A CA 1
ATOM 1378 C C . ALA A 1 179 ? -15.477 -3.298 7.597 1.00 93.94 179 ALA A C 1
ATOM 1380 O O . ALA A 1 179 ? -14.552 -3.234 6.783 1.00 93.94 179 ALA A O 1
ATOM 1381 N N . LYS A 1 180 ? -16.356 -2.305 7.750 1.00 92.56 180 LYS A N 1
ATOM 1382 C CA . LYS A 1 180 ? -16.314 -1.075 6.938 1.00 92.56 180 LYS A CA 1
ATOM 1383 C C . LYS A 1 180 ? -15.028 -0.257 7.100 1.00 92.56 180 LYS A C 1
ATOM 1385 O O . LYS A 1 180 ? -14.638 0.478 6.202 1.00 92.56 180 LYS A O 1
ATOM 1390 N N . ASP A 1 181 ? -14.360 -0.405 8.236 1.00 91.62 181 ASP A N 1
ATOM 1391 C CA . ASP A 1 181 ? -13.102 0.239 8.601 1.00 91.62 181 ASP A CA 1
ATOM 1392 C C . ASP A 1 181 ? -11.874 -0.631 8.277 1.00 91.62 181 ASP A C 1
ATOM 1394 O O . ASP A 1 181 ? -10.751 -0.293 8.658 1.00 91.62 181 ASP A O 1
ATOM 1398 N N . TYR A 1 182 ? -12.037 -1.739 7.537 1.00 93.75 182 TYR A N 1
ATOM 1399 C CA . TYR A 1 182 ? -10.924 -2.629 7.192 1.00 93.75 182 TYR A CA 1
ATOM 1400 C C . TYR A 1 182 ? -9.786 -1.899 6.471 1.00 93.75 182 TYR A C 1
ATOM 1402 O O . TYR A 1 182 ? -8.621 -2.188 6.745 1.00 93.75 182 TYR A O 1
ATOM 1410 N N . GLY A 1 183 ? -10.088 -0.933 5.599 1.00 91.75 183 GLY A N 1
ATOM 1411 C CA . GLY A 1 183 ? -9.112 -0.009 5.007 1.00 91.75 183 GLY A CA 1
ATOM 1412 C C . GLY A 1 183 ? -8.200 -0.612 3.933 1.00 91.75 183 GLY A C 1
ATOM 1413 O O . GLY A 1 183 ? -7.875 0.043 2.952 1.00 91.75 183 GLY A O 1
ATOM 1414 N N . HIS A 1 184 ? -7.797 -1.874 4.069 1.00 94.50 184 HIS A N 1
ATOM 1415 C CA . HIS A 1 184 ? -6.824 -2.524 3.183 1.00 94.50 184 HIS A CA 1
ATOM 1416 C C . HIS A 1 184 ? -7.473 -3.214 1.992 1.00 94.50 184 HIS A C 1
ATOM 1418 O O . HIS A 1 184 ? -7.373 -4.430 1.803 1.00 94.50 184 HIS A O 1
ATOM 1424 N N . LEU A 1 185 ? -8.171 -2.417 1.197 1.00 92.50 185 LEU A N 1
ATOM 1425 C CA . LEU A 1 185 ? -8.923 -2.863 0.037 1.00 92.50 185 LEU A CA 1
ATOM 1426 C C . LEU A 1 185 ? -8.742 -1.893 -1.135 1.00 92.50 185 LEU A C 1
ATOM 1428 O O . LEU A 1 185 ? -8.479 -0.707 -0.958 1.00 92.50 185 LEU A O 1
ATOM 1432 N N . ALA A 1 186 ? -8.832 -2.420 -2.345 1.00 90.06 186 ALA A N 1
ATOM 1433 C CA . ALA A 1 186 ? -8.770 -1.680 -3.597 1.00 90.06 186 ALA A CA 1
ATOM 1434 C C . ALA A 1 186 ? -9.734 -2.316 -4.597 1.00 90.06 186 ALA A C 1
ATOM 1436 O O . ALA A 1 186 ? -10.118 -3.472 -4.419 1.00 90.06 186 ALA A O 1
ATOM 1437 N N . LEU A 1 187 ? -10.084 -1.610 -5.671 1.00 88.75 187 LEU A N 1
ATOM 1438 C CA . LEU A 1 187 ? -10.784 -2.243 -6.786 1.00 88.75 187 LEU A CA 1
ATOM 1439 C C . LEU A 1 187 ? -9.903 -3.340 -7.400 1.00 88.75 187 LEU A C 1
ATOM 1441 O O . LEU A 1 187 ? -8.712 -3.156 -7.643 1.00 88.75 187 LEU A O 1
ATOM 1445 N N . GLY A 1 188 ? -10.501 -4.505 -7.621 1.00 83.19 188 GLY A N 1
ATOM 1446 C CA . GLY A 1 188 ? -9.856 -5.717 -8.118 1.00 83.19 188 GLY A CA 1
ATOM 1447 C C . GLY A 1 188 ? -9.779 -5.804 -9.640 1.00 83.19 188 GLY A C 1
ATOM 1448 O O . GLY A 1 188 ? -9.335 -6.825 -10.152 1.00 83.19 188 GLY A O 1
ATOM 1449 N N . TYR A 1 189 ? -10.208 -4.765 -10.360 1.00 79.25 189 TYR A N 1
ATOM 1450 C CA . TYR A 1 189 ? -10.154 -4.710 -11.825 1.00 79.25 189 TYR A CA 1
ATOM 1451 C C . TYR A 1 189 ? -8.739 -4.508 -12.362 1.00 79.25 189 TYR A C 1
ATOM 1453 O O . TYR A 1 189 ? -8.428 -4.916 -13.479 1.00 79.25 189 TYR A O 1
ATOM 1461 N N . VAL A 1 190 ? -7.881 -3.864 -11.571 1.00 69.38 190 VAL A N 1
ATOM 1462 C CA . VAL A 1 190 ? -6.529 -3.504 -11.980 1.00 69.38 190 VAL A CA 1
ATOM 1463 C C . VAL A 1 190 ? -5.545 -3.948 -10.911 1.00 69.38 190 VAL A C 1
ATOM 1465 O O . VAL A 1 190 ? -5.708 -3.678 -9.722 1.00 69.38 190 VAL A O 1
ATOM 1468 N N . VAL A 1 191 ? -4.512 -4.658 -11.340 1.00 68.81 191 VAL A N 1
ATOM 1469 C CA . VAL A 1 191 ? -3.431 -5.160 -10.496 1.00 68.81 191 VAL A CA 1
ATOM 1470 C C . VAL A 1 191 ? -2.103 -4.727 -11.087 1.00 68.81 191 VAL A C 1
ATOM 1472 O O . VAL A 1 191 ? -1.982 -4.534 -12.288 1.00 68.81 191 VAL A O 1
ATOM 1475 N N . THR A 1 192 ? -1.068 -4.576 -10.269 1.00 66.62 192 THR A N 1
ATOM 1476 C CA . THR A 1 192 ? 0.263 -4.311 -10.823 1.00 66.62 192 THR A CA 1
ATOM 1477 C C . THR A 1 192 ? 0.878 -5.589 -11.392 1.00 66.62 192 THR A C 1
ATOM 1479 O O . THR A 1 192 ? 0.626 -6.672 -10.857 1.00 66.62 192 THR A O 1
ATOM 1482 N N . SER A 1 193 ? 1.727 -5.492 -12.425 1.00 62.75 193 SER A N 1
ATOM 1483 C CA . SER A 1 193 ? 2.373 -6.669 -13.048 1.00 62.75 193 SER A CA 1
ATOM 1484 C C . SER A 1 193 ? 3.110 -7.555 -12.033 1.00 62.75 193 SER A C 1
ATOM 1486 O O . SER A 1 193 ? 3.087 -8.780 -12.128 1.00 62.75 193 SER A O 1
ATOM 1488 N N . HIS A 1 194 ? 3.717 -6.941 -11.012 1.00 60.03 194 HIS A N 1
ATOM 1489 C CA . HIS A 1 194 ? 4.354 -7.656 -9.904 1.00 60.03 194 HIS A CA 1
ATOM 1490 C C . HIS A 1 194 ? 3.331 -8.394 -9.021 1.00 60.03 194 HIS A C 1
ATOM 1492 O O . HIS A 1 194 ? 3.540 -9.541 -8.638 1.00 60.03 194 HIS A O 1
ATOM 1498 N N . SER A 1 195 ? 2.186 -7.769 -8.728 1.00 55.78 195 SER A N 1
ATOM 1499 C CA . SER A 1 195 ? 1.106 -8.375 -7.930 1.00 55.78 195 SER A CA 1
ATOM 1500 C C . SER A 1 195 ? 0.350 -9.485 -8.668 1.00 55.78 195 SER A C 1
ATOM 1502 O O . SER A 1 195 ? -0.331 -10.288 -8.029 1.00 55.78 195 SER A O 1
ATOM 1504 N N . ALA A 1 196 ? 0.448 -9.520 -9.999 1.00 59.28 196 ALA A N 1
ATOM 1505 C CA . ALA A 1 196 ? -0.096 -10.570 -10.855 1.00 59.28 196 ALA A CA 1
ATOM 1506 C C . ALA A 1 196 ? 0.858 -11.767 -11.013 1.00 59.28 196 ALA A C 1
ATOM 1508 O O . ALA A 1 196 ? 0.576 -12.682 -11.785 1.00 59.28 196 ALA A O 1
ATOM 1509 N N . GLN A 1 197 ? 1.998 -11.792 -10.313 1.00 61.09 197 GLN A N 1
ATOM 1510 C CA . GLN A 1 197 ? 2.954 -12.881 -10.455 1.00 61.09 197 GLN A CA 1
ATOM 1511 C C . GLN A 1 197 ? 2.330 -14.238 -10.097 1.00 61.09 197 GLN A C 1
ATOM 1513 O O . GLN A 1 197 ? 1.829 -14.442 -8.997 1.00 61.09 197 GLN A O 1
ATOM 1518 N N . GLY A 1 198 ? 2.370 -15.167 -11.054 1.00 52.38 198 GLY A N 1
ATOM 1519 C CA . GLY A 1 198 ? 1.775 -16.501 -10.937 1.00 52.38 198 GLY A CA 1
ATOM 1520 C C . GLY A 1 198 ? 0.284 -16.568 -11.278 1.00 52.38 198 GLY A C 1
ATOM 1521 O O . GLY A 1 198 ? -0.279 -17.654 -11.224 1.00 52.38 198 GLY A O 1
ATOM 1522 N N . LYS A 1 199 ? -0.347 -15.444 -11.645 1.00 60.28 199 LYS A N 1
ATOM 1523 C CA . LYS A 1 199 ? -1.710 -15.398 -12.184 1.00 60.28 199 LYS A CA 1
ATOM 1524 C C . LYS A 1 199 ? -1.651 -15.251 -13.699 1.00 60.28 199 LYS A C 1
ATOM 1526 O O . LYS A 1 199 ? -0.850 -14.469 -14.210 1.00 60.28 199 LYS A O 1
ATOM 1531 N N . ASP A 1 200 ? -2.486 -15.991 -14.402 1.00 58.72 200 ASP A N 1
ATOM 1532 C CA . ASP A 1 200 ? -2.630 -15.918 -15.845 1.00 58.72 200 ASP A CA 1
ATOM 1533 C C . ASP A 1 200 ? -4.101 -15.726 -16.225 1.00 58.72 200 ASP A C 1
ATOM 1535 O O . ASP A 1 200 ? -5.010 -16.260 -15.595 1.00 58.72 200 ASP A O 1
ATOM 1539 N N . GLU A 1 201 ? -4.338 -14.901 -17.238 1.00 66.56 201 GLU A N 1
ATOM 1540 C CA . GLU A 1 201 ? -5.675 -14.570 -17.736 1.00 66.56 201 GLU A CA 1
ATOM 1541 C C . GLU A 1 201 ? -5.714 -14.761 -19.250 1.00 66.56 201 GLU A C 1
ATOM 1543 O O . GLU A 1 201 ? -4.680 -14.760 -19.921 1.00 66.56 201 GLU A O 1
ATOM 1548 N N . ARG A 1 202 ? -6.916 -14.918 -19.811 1.00 64.94 202 ARG A N 1
ATOM 1549 C CA . ARG A 1 202 ? -7.084 -15.068 -21.266 1.00 64.94 202 ARG A CA 1
ATOM 1550 C C . ARG A 1 202 ? -6.638 -13.810 -22.009 1.00 64.94 202 ARG A C 1
ATOM 1552 O O . ARG A 1 202 ? -5.757 -13.886 -22.861 1.00 64.94 202 ARG A O 1
ATOM 1559 N N . HIS A 1 203 ? -7.173 -12.658 -21.607 1.00 71.19 203 HIS A N 1
ATOM 1560 C CA . HIS A 1 203 ? -6.851 -11.359 -22.191 1.00 71.19 203 HIS A CA 1
ATOM 1561 C C . HIS A 1 203 ? -6.259 -10.431 -21.140 1.00 71.19 203 HIS A C 1
ATOM 1563 O O . HIS A 1 203 ? -6.817 -10.252 -20.054 1.00 71.19 203 HIS A O 1
ATOM 1569 N N . VAL A 1 204 ? -5.137 -9.814 -21.485 1.00 74.00 204 VAL A N 1
ATOM 1570 C CA . VAL A 1 204 ? -4.432 -8.870 -20.627 1.00 74.00 204 VAL A CA 1
ATOM 1571 C C . VAL A 1 204 ? -4.418 -7.497 -21.275 1.00 74.00 204 VAL A C 1
ATOM 1573 O O . VAL A 1 204 ? -4.031 -7.342 -22.431 1.00 74.00 204 VAL A O 1
ATOM 1576 N N . ILE A 1 205 ? -4.755 -6.479 -20.490 1.00 77.56 205 ILE A N 1
ATOM 1577 C CA . ILE A 1 205 ? -4.550 -5.085 -20.866 1.00 77.56 205 ILE A CA 1
ATOM 1578 C C . ILE A 1 205 ? -3.490 -4.504 -19.936 1.00 77.56 205 ILE A C 1
ATOM 1580 O O . ILE A 1 205 ? -3.652 -4.539 -18.717 1.00 77.56 205 ILE A O 1
ATOM 1584 N N . ALA A 1 206 ? -2.408 -3.958 -20.485 1.00 78.44 206 ALA A N 1
ATOM 1585 C CA . ALA A 1 206 ? -1.394 -3.273 -19.692 1.00 78.44 206 ALA A CA 1
ATOM 1586 C C . ALA A 1 206 ? -1.193 -1.836 -20.170 1.00 78.44 206 ALA A C 1
ATOM 1588 O O . ALA A 1 206 ? -1.065 -1.575 -21.366 1.00 78.44 206 ALA A O 1
ATOM 1589 N N . ALA A 1 207 ? -1.133 -0.908 -19.219 1.00 81.31 207 ALA A N 1
ATOM 1590 C CA . ALA A 1 207 ? -0.799 0.484 -19.472 1.00 81.31 207 ALA A CA 1
ATOM 1591 C C . ALA A 1 207 ? 0.687 0.721 -19.166 1.00 81.31 207 ALA A C 1
ATOM 1593 O O . ALA A 1 207 ? 1.163 0.449 -18.062 1.00 81.31 207 ALA A O 1
ATOM 1594 N N . MET A 1 208 ? 1.418 1.224 -20.158 1.00 80.75 208 MET A N 1
ATOM 1595 C CA . MET A 1 208 ? 2.848 1.525 -20.108 1.00 80.75 208 MET A CA 1
ATOM 1596 C C . MET A 1 208 ? 3.073 2.974 -20.566 1.00 80.75 208 MET A C 1
ATOM 1598 O O . MET A 1 208 ? 3.554 3.227 -21.668 1.00 80.75 208 MET A O 1
ATOM 1602 N N . GLY A 1 209 ? 2.652 3.931 -19.737 1.00 77.31 209 GLY A N 1
ATOM 1603 C CA . GLY A 1 209 ? 2.763 5.361 -20.041 1.00 77.31 209 GLY A CA 1
ATOM 1604 C C . GLY A 1 209 ? 4.148 5.954 -19.759 1.00 77.31 209 GLY A C 1
ATOM 1605 O O . GLY A 1 209 ? 4.969 5.343 -19.067 1.00 77.31 209 GLY A O 1
ATOM 1606 N N . SER A 1 210 ? 4.377 7.186 -20.225 1.00 75.75 210 SER A N 1
ATOM 1607 C CA . SER A 1 210 ? 5.634 7.924 -20.052 1.00 75.75 210 SER A CA 1
ATOM 1608 C C . SER A 1 210 ? 5.990 8.122 -18.584 1.00 75.75 210 SER A C 1
ATOM 1610 O O . SER A 1 210 ? 7.160 8.061 -18.214 1.00 75.75 210 SER A O 1
ATOM 1612 N N . GLU A 1 211 ? 4.980 8.282 -17.726 1.00 75.56 211 GLU A N 1
ATOM 1613 C CA . GLU A 1 211 ? 5.161 8.386 -16.278 1.00 75.56 211 GLU A CA 1
ATOM 1614 C C . GLU A 1 211 ? 5.882 7.171 -15.702 1.00 75.56 211 GLU A C 1
ATOM 1616 O O . GLU A 1 211 ? 6.648 7.330 -14.767 1.00 75.56 211 GLU A O 1
ATOM 1621 N N . SER A 1 212 ? 5.693 5.979 -16.281 1.00 73.50 212 SER A N 1
ATOM 1622 C CA . SER A 1 212 ? 6.311 4.728 -15.830 1.00 73.50 212 SER A CA 1
ATOM 1623 C C . SER A 1 212 ? 7.651 4.416 -16.504 1.00 73.50 212 SER A C 1
ATOM 1625 O O . SER A 1 212 ? 8.256 3.406 -16.147 1.00 73.50 212 SER A O 1
ATOM 1627 N N . LEU A 1 213 ? 8.147 5.260 -17.429 1.00 80.25 213 LEU A N 1
ATOM 1628 C CA . LEU A 1 213 ? 9.375 5.023 -18.219 1.00 80.25 213 LEU A CA 1
ATOM 1629 C C . LEU A 1 213 ? 10.577 4.533 -17.403 1.00 80.25 213 LEU A C 1
ATOM 1631 O O . LEU A 1 213 ? 11.191 3.552 -17.824 1.00 80.25 213 LEU A O 1
ATOM 1635 N N . PRO A 1 214 ? 10.903 5.119 -16.232 1.00 79.94 214 PRO A N 1
ATOM 1636 C CA . PRO A 1 214 ? 12.032 4.655 -15.426 1.00 79.94 214 PRO A CA 1
ATOM 1637 C C . PRO A 1 214 ? 11.912 3.200 -14.950 1.00 79.94 214 PRO A C 1
ATOM 1639 O O . PRO A 1 214 ? 12.923 2.553 -14.681 1.00 79.94 214 PRO A O 1
ATOM 1642 N N . ALA A 1 215 ? 10.688 2.676 -14.836 1.00 74.69 215 ALA A N 1
ATOM 1643 C CA . ALA A 1 215 ? 10.433 1.289 -14.468 1.00 74.69 215 ALA A CA 1
ATOM 1644 C C . ALA A 1 215 ? 10.379 0.349 -15.685 1.00 74.69 215 ALA A C 1
ATOM 1646 O O . ALA A 1 215 ? 10.468 -0.867 -15.503 1.00 74.69 215 ALA A O 1
ATOM 1647 N N . ILE A 1 216 ? 10.256 0.867 -16.915 1.00 81.25 216 ILE A N 1
ATOM 1648 C CA . ILE A 1 216 ? 10.124 0.053 -18.129 1.00 81.25 216 ILE A CA 1
ATOM 1649 C C . ILE A 1 216 ? 11.469 -0.523 -18.563 1.00 81.25 216 ILE A C 1
ATOM 1651 O O . ILE A 1 216 ? 12.448 0.188 -18.754 1.00 81.25 216 ILE A O 1
ATOM 1655 N N . ASN A 1 217 ? 11.502 -1.843 -18.742 1.00 81.94 217 ASN A N 1
ATOM 1656 C CA . ASN A 1 217 ? 12.635 -2.590 -19.279 1.00 81.94 217 ASN A CA 1
ATOM 1657 C C . ASN A 1 217 ? 12.158 -3.924 -19.882 1.00 81.94 217 ASN A C 1
ATOM 1659 O O . ASN A 1 217 ? 11.009 -4.329 -19.675 1.00 81.94 217 ASN A O 1
ATOM 1663 N N . ALA A 1 218 ? 13.043 -4.628 -20.594 1.00 82.12 218 ALA A N 1
ATOM 1664 C CA . ALA A 1 218 ? 12.735 -5.912 -21.233 1.00 82.12 218 ALA A CA 1
ATOM 1665 C C . ALA A 1 218 ? 12.147 -6.946 -20.262 1.00 82.12 218 ALA A C 1
ATOM 1667 O O . ALA A 1 218 ? 11.194 -7.648 -20.598 1.00 82.12 218 ALA A O 1
ATOM 1668 N N . ARG A 1 219 ? 12.686 -7.034 -19.038 1.00 79.81 219 ARG A N 1
ATOM 1669 C CA . ARG A 1 219 ? 12.214 -7.988 -18.026 1.00 79.81 219 ARG A CA 1
ATOM 1670 C C . ARG A 1 219 ? 10.787 -7.669 -17.581 1.00 79.81 219 ARG A C 1
ATOM 1672 O O . ARG A 1 219 ? 9.974 -8.583 -17.489 1.00 79.81 219 ARG A O 1
ATOM 1679 N N . GLN A 1 220 ? 10.471 -6.399 -17.329 1.00 77.50 220 GLN A N 1
ATOM 1680 C CA . GLN A 1 220 ? 9.120 -5.970 -16.948 1.00 77.50 220 GLN A CA 1
ATOM 1681 C C . GLN A 1 220 ? 8.109 -6.210 -18.068 1.00 77.50 220 GLN A C 1
ATOM 1683 O O . GLN A 1 220 ? 7.005 -6.695 -17.806 1.00 77.50 220 GLN A O 1
ATOM 1688 N N . LEU A 1 221 ? 8.502 -5.954 -19.319 1.00 80.56 221 LEU A N 1
ATOM 1689 C CA . LEU A 1 221 ? 7.673 -6.292 -20.470 1.00 80.56 221 LEU A CA 1
ATOM 1690 C C . LEU A 1 221 ? 7.420 -7.796 -20.540 1.00 80.56 221 LEU A C 1
ATOM 1692 O O . LEU A 1 221 ? 6.271 -8.200 -20.645 1.00 80.56 221 LEU A O 1
ATOM 1696 N N . TYR A 1 222 ? 8.460 -8.621 -20.422 1.00 78.25 222 TYR A N 1
ATOM 1697 C CA . TYR A 1 222 ? 8.329 -10.077 -20.459 1.00 78.25 222 TYR A CA 1
ATOM 1698 C C . TYR A 1 222 ? 7.410 -10.607 -19.350 1.00 78.25 222 TYR A C 1
ATOM 1700 O O . TYR A 1 222 ? 6.513 -11.411 -19.602 1.00 78.25 222 TYR A O 1
ATOM 1708 N N . VAL A 1 223 ? 7.582 -10.124 -18.116 1.00 75.62 223 VAL A N 1
ATOM 1709 C CA . VAL A 1 223 ? 6.738 -10.503 -16.972 1.00 75.62 223 VAL A CA 1
ATOM 1710 C C . VAL A 1 223 ? 5.280 -10.101 -17.184 1.00 75.62 223 VAL A C 1
ATOM 1712 O O . VAL A 1 223 ? 4.396 -10.818 -16.728 1.00 75.62 223 VAL A O 1
ATOM 1715 N N . THR A 1 224 ? 5.029 -8.981 -17.860 1.00 70.06 224 THR A N 1
ATOM 1716 C CA . THR A 1 224 ? 3.676 -8.504 -18.182 1.00 70.06 224 THR A CA 1
ATOM 1717 C C . THR A 1 224 ? 3.083 -9.304 -19.349 1.00 70.06 224 THR A C 1
ATOM 1719 O O . THR A 1 224 ? 1.976 -9.818 -19.248 1.00 70.06 224 THR A O 1
ATOM 1722 N N . ALA A 1 225 ? 3.839 -9.502 -20.429 1.00 75.88 225 ALA A N 1
ATOM 1723 C CA . ALA A 1 225 ? 3.419 -10.272 -21.599 1.00 75.88 225 ALA A CA 1
ATOM 1724 C C . ALA A 1 225 ? 3.099 -11.732 -21.264 1.00 75.88 225 ALA A C 1
ATOM 1726 O O . ALA A 1 225 ? 2.096 -12.265 -21.722 1.00 75.88 225 ALA A O 1
ATOM 1727 N N . SER A 1 226 ? 3.893 -12.353 -20.391 1.00 73.25 226 SER A N 1
ATOM 1728 C CA . SER A 1 226 ? 3.714 -13.755 -19.989 1.00 73.25 226 SER A CA 1
ATOM 1729 C C . SER A 1 226 ? 2.474 -14.037 -19.130 1.00 73.25 226 SER A C 1
ATOM 1731 O O . SER A 1 226 ? 2.236 -15.194 -18.793 1.00 73.25 226 SER A O 1
ATOM 1733 N N . ARG A 1 227 ? 1.678 -13.027 -18.749 1.00 70.75 227 ARG A N 1
ATOM 1734 C CA . ARG A 1 227 ? 0.410 -13.246 -18.022 1.00 70.75 227 ARG A CA 1
ATOM 1735 C C . ARG A 1 227 ? -0.787 -13.455 -18.944 1.00 70.75 227 ARG A C 1
ATOM 1737 O O . ARG A 1 227 ? -1.805 -13.953 -18.471 1.00 70.75 227 ARG A O 1
ATOM 1744 N N . GLY A 1 228 ? -0.692 -13.039 -20.208 1.00 66.25 228 GLY A N 1
ATOM 1745 C CA . GLY A 1 228 ? -1.732 -13.272 -21.206 1.00 66.25 228 GLY A CA 1
ATOM 1746 C C . GLY A 1 228 ? -1.575 -14.663 -21.803 1.00 66.25 228 GLY A C 1
ATOM 1747 O O . GLY A 1 228 ? -0.483 -15.014 -22.246 1.00 66.25 228 GLY A O 1
ATOM 1748 N N . ARG A 1 229 ? -2.646 -15.461 -21.790 1.00 71.00 229 ARG A N 1
ATOM 1749 C CA . ARG A 1 229 ? -2.674 -16.772 -22.458 1.00 71.00 229 ARG A CA 1
ATOM 1750 C C . ARG A 1 229 ? -3.051 -16.667 -23.933 1.00 71.00 229 ARG A C 1
ATOM 1752 O O . ARG A 1 229 ? -2.552 -17.458 -24.722 1.00 71.00 229 ARG A O 1
ATOM 1759 N N . GLU A 1 230 ? -3.938 -15.735 -24.279 1.00 73.69 230 GLU A N 1
ATOM 1760 C CA . GLU A 1 230 ? -4.468 -15.585 -25.640 1.00 73.69 230 GLU A CA 1
ATOM 1761 C C . GLU A 1 230 ? -4.054 -14.249 -26.267 1.00 73.69 230 GLU A C 1
ATOM 1763 O O . GLU A 1 230 ? -3.558 -14.238 -27.389 1.00 73.69 230 GLU A O 1
ATOM 1768 N N . ASP A 1 231 ? -4.216 -13.128 -25.553 1.00 72.75 231 ASP A N 1
ATOM 1769 C CA . ASP A 1 231 ? -3.901 -11.796 -26.094 1.00 72.75 231 ASP A CA 1
ATOM 1770 C C . ASP A 1 231 ? -3.345 -10.837 -25.028 1.00 72.75 231 ASP A C 1
ATOM 1772 O O . ASP A 1 231 ? -3.723 -10.892 -23.848 1.00 72.75 231 ASP A O 1
ATOM 1776 N N . ILE A 1 232 ? -2.472 -9.925 -25.463 1.00 77.88 232 ILE A N 1
ATOM 1777 C CA . ILE A 1 232 ? -2.008 -8.776 -24.691 1.00 77.88 232 ILE A CA 1
ATOM 1778 C C . ILE A 1 232 ? -2.123 -7.477 -25.497 1.00 77.88 232 ILE A C 1
ATOM 1780 O O . ILE A 1 232 ? -1.471 -7.268 -26.521 1.00 77.88 232 ILE A O 1
ATOM 1784 N N . THR A 1 233 ? -2.873 -6.527 -24.941 1.00 80.75 233 THR A N 1
ATOM 1785 C CA . THR A 1 233 ? -2.940 -5.156 -25.450 1.00 80.75 233 THR A CA 1
ATOM 1786 C C . THR A 1 233 ? -2.097 -4.225 -24.585 1.00 80.75 233 THR A C 1
ATOM 1788 O O . THR A 1 233 ? -2.316 -4.113 -23.376 1.00 80.75 233 THR A O 1
ATOM 1791 N N . LEU A 1 234 ? -1.144 -3.531 -25.213 1.00 81.00 234 LEU A N 1
ATOM 1792 C CA . LEU A 1 234 ? -0.311 -2.520 -24.563 1.00 81.00 234 LEU A CA 1
ATOM 1793 C C . LEU A 1 234 ? -0.795 -1.118 -24.940 1.00 81.00 234 LEU A C 1
ATOM 1795 O O . LEU A 1 234 ? -0.701 -0.708 -26.102 1.00 81.00 234 LEU A O 1
ATOM 1799 N N . TYR A 1 235 ? -1.254 -0.367 -23.942 1.00 83.00 235 TYR A N 1
ATOM 1800 C CA . TYR A 1 235 ? -1.562 1.053 -24.076 1.00 83.00 235 TYR A CA 1
ATOM 1801 C C . TYR A 1 235 ? -0.331 1.878 -23.721 1.00 83.00 235 TYR A C 1
ATOM 1803 O O . TYR A 1 235 ? 0.170 1.817 -22.597 1.00 83.00 235 TYR A O 1
ATOM 1811 N N . VAL A 1 236 ? 0.157 2.641 -24.695 1.00 83.19 236 VAL A N 1
ATOM 1812 C CA . VAL A 1 236 ? 1.326 3.515 -24.568 1.00 83.19 236 VAL A CA 1
ATOM 1813 C C . VAL A 1 236 ? 0.958 4.903 -25.071 1.00 83.19 236 VAL A C 1
ATOM 1815 O O . VAL A 1 236 ? 0.337 5.051 -26.120 1.00 83.19 236 VAL A O 1
ATOM 1818 N N . ASP A 1 237 ? 1.377 5.930 -24.348 1.00 84.69 237 ASP A N 1
ATOM 1819 C CA . ASP A 1 237 ? 1.258 7.325 -24.777 1.00 84.69 237 ASP A CA 1
ATOM 1820 C C . ASP A 1 237 ? 2.371 7.697 -25.776 1.00 84.69 237 ASP A C 1
ATOM 1822 O O . ASP A 1 237 ? 2.124 8.355 -26.788 1.00 84.69 237 ASP A O 1
ATOM 1826 N N . ASN A 1 238 ? 3.594 7.205 -25.548 1.00 84.94 238 ASN A N 1
ATOM 1827 C CA . ASN A 1 238 ? 4.751 7.414 -26.409 1.00 84.94 238 ASN A CA 1
ATOM 1828 C C . ASN A 1 238 ? 5.443 6.090 -26.761 1.00 84.94 238 ASN A C 1
ATOM 1830 O O . ASN A 1 238 ? 6.365 5.625 -26.088 1.00 84.94 238 ASN A O 1
ATOM 1834 N N . LYS A 1 239 ? 5.035 5.511 -27.896 1.00 86.12 239 LYS A N 1
ATOM 1835 C CA . LYS A 1 239 ? 5.596 4.253 -28.412 1.00 86.12 239 LYS A CA 1
ATOM 1836 C C . LYS A 1 239 ? 7.121 4.292 -28.567 1.00 86.12 239 LYS A C 1
ATOM 1838 O O . LYS A 1 239 ? 7.772 3.304 -28.249 1.00 86.12 239 LYS A O 1
ATOM 1843 N N . ALA A 1 240 ? 7.694 5.398 -29.045 1.00 86.12 240 ALA A N 1
ATOM 1844 C CA . ALA A 1 240 ? 9.136 5.488 -29.284 1.00 86.12 240 ALA A CA 1
ATOM 1845 C C . ALA A 1 240 ? 9.930 5.422 -27.971 1.00 86.12 240 ALA A C 1
ATOM 1847 O O . ALA A 1 240 ? 10.878 4.644 -27.867 1.00 86.12 240 ALA A O 1
ATOM 1848 N N . ALA A 1 241 ? 9.492 6.168 -26.953 1.00 83.69 241 ALA A N 1
ATOM 1849 C CA . ALA A 1 241 ? 10.124 6.166 -25.637 1.00 83.69 241 ALA A CA 1
ATOM 1850 C C . ALA A 1 241 ? 10.029 4.790 -24.958 1.00 83.69 241 ALA A C 1
ATOM 1852 O O . ALA A 1 241 ? 11.017 4.298 -24.416 1.00 83.69 241 ALA A O 1
ATOM 1853 N N . VAL A 1 242 ? 8.868 4.134 -25.045 1.00 83.56 242 VAL A N 1
ATOM 1854 C CA . VAL A 1 242 ? 8.661 2.791 -24.481 1.00 83.56 242 VAL A CA 1
ATOM 1855 C C . VAL A 1 242 ? 9.535 1.753 -25.186 1.00 83.56 242 VAL A C 1
ATOM 1857 O O . VAL A 1 242 ? 10.205 0.968 -24.518 1.00 83.56 242 VAL A O 1
ATOM 1860 N N . VAL A 1 243 ? 9.601 1.774 -26.523 1.00 84.19 243 VAL A N 1
ATOM 1861 C CA . VAL A 1 243 ? 10.480 0.878 -27.296 1.00 84.19 243 VAL A CA 1
ATOM 1862 C C . VAL A 1 243 ? 11.943 1.082 -26.908 1.00 84.19 243 VAL A C 1
ATOM 1864 O O . VAL A 1 243 ? 12.650 0.102 -26.683 1.00 84.19 243 VAL A O 1
ATOM 1867 N N . GLN A 1 244 ? 12.391 2.331 -26.771 1.00 85.50 244 GLN A N 1
ATOM 1868 C CA . GLN A 1 244 ? 13.750 2.637 -26.331 1.00 85.50 244 GLN A CA 1
ATOM 1869 C C . GLN A 1 244 ? 14.016 2.135 -24.903 1.00 85.50 244 GLN A C 1
ATOM 1871 O O . GLN A 1 244 ? 15.061 1.541 -24.648 1.00 85.50 244 GLN A O 1
ATOM 1876 N N . ALA A 1 245 ? 13.075 2.319 -23.974 1.00 84.06 245 ALA A N 1
ATOM 1877 C CA . ALA A 1 245 ? 13.216 1.850 -22.597 1.00 84.06 245 ALA A CA 1
ATOM 1878 C C . ALA A 1 245 ? 13.291 0.313 -22.510 1.00 84.06 245 ALA A C 1
ATOM 1880 O O . ALA A 1 245 ? 14.112 -0.234 -21.775 1.00 84.06 245 ALA A O 1
ATOM 1881 N N . ILE A 1 246 ? 12.497 -0.399 -23.318 1.00 84.44 246 ILE A N 1
ATOM 1882 C CA . ILE A 1 246 ? 12.488 -1.870 -23.387 1.00 84.44 246 ILE A CA 1
ATOM 1883 C C . ILE A 1 246 ? 13.827 -2.436 -23.879 1.00 84.44 246 ILE A C 1
ATOM 1885 O O . ILE A 1 246 ? 14.183 -3.544 -23.486 1.00 84.44 246 ILE A O 1
ATOM 1889 N N . GLN A 1 247 ? 14.604 -1.697 -24.680 1.00 82.62 247 GLN A N 1
ATOM 1890 C CA . GLN A 1 247 ? 15.940 -2.145 -25.105 1.00 82.62 247 GLN A CA 1
ATOM 1891 C C . GLN A 1 247 ? 16.905 -2.328 -23.924 1.00 82.62 247 GLN A C 1
ATOM 1893 O O . GLN A 1 247 ? 17.875 -3.080 -24.026 1.00 82.62 247 GLN A O 1
ATOM 1898 N N . ASN A 1 248 ? 16.644 -1.684 -22.782 1.00 78.38 248 ASN A N 1
ATOM 1899 C CA . ASN A 1 248 ? 17.368 -1.968 -21.556 1.00 78.38 248 ASN A CA 1
ATOM 1900 C C . ASN A 1 248 ? 16.908 -3.316 -20.978 1.00 78.38 248 ASN A C 1
ATOM 1902 O O . ASN A 1 248 ? 15.736 -3.507 -20.655 1.00 78.38 248 ASN A O 1
ATOM 1906 N N . ALA A 1 249 ? 17.848 -4.241 -20.764 1.00 72.31 249 ALA A N 1
ATOM 1907 C CA . ALA A 1 249 ? 17.573 -5.539 -20.145 1.00 72.31 249 ALA A CA 1
ATOM 1908 C C . ALA A 1 249 ? 17.036 -5.434 -18.699 1.00 72.31 249 ALA A C 1
ATOM 1910 O O . ALA A 1 249 ? 16.518 -6.414 -18.162 1.00 72.31 249 ALA A O 1
ATOM 1911 N N . GLY A 1 250 ? 17.170 -4.270 -18.050 1.00 67.50 250 GLY A N 1
ATOM 1912 C CA . GLY A 1 250 ? 16.762 -4.070 -16.658 1.00 67.50 250 GLY A CA 1
ATOM 1913 C C . GLY A 1 250 ? 17.690 -4.782 -15.674 1.00 67.50 250 GLY A C 1
ATOM 1914 O O . GLY A 1 250 ? 17.258 -5.218 -14.606 1.00 67.50 250 GLY A O 1
ATOM 1915 N N . ARG A 1 251 ? 18.965 -4.964 -16.047 1.00 72.25 251 ARG A N 1
ATOM 1916 C CA . ARG A 1 251 ? 19.955 -5.623 -15.191 1.00 72.25 251 ARG A CA 1
ATOM 1917 C C . ARG A 1 251 ? 20.316 -4.699 -14.032 1.00 72.25 251 ARG A C 1
ATOM 1919 O O . ARG A 1 251 ? 20.948 -3.668 -14.237 1.00 72.25 251 ARG A O 1
ATOM 1926 N N . GLN A 1 252 ? 19.952 -5.096 -12.817 1.00 69.25 252 GLN A N 1
ATOM 1927 C CA . GLN A 1 252 ? 20.514 -4.501 -11.610 1.00 69.25 252 GLN A CA 1
ATOM 1928 C C . GLN A 1 252 ? 21.899 -5.103 -11.377 1.00 69.25 252 GLN A C 1
ATOM 1930 O O . GLN A 1 252 ? 22.040 -6.319 -11.265 1.00 69.25 252 GLN A O 1
ATOM 1935 N N . LEU A 1 253 ? 22.921 -4.249 -11.382 1.00 73.56 253 LEU A N 1
ATOM 1936 C CA . LEU A 1 253 ? 24.280 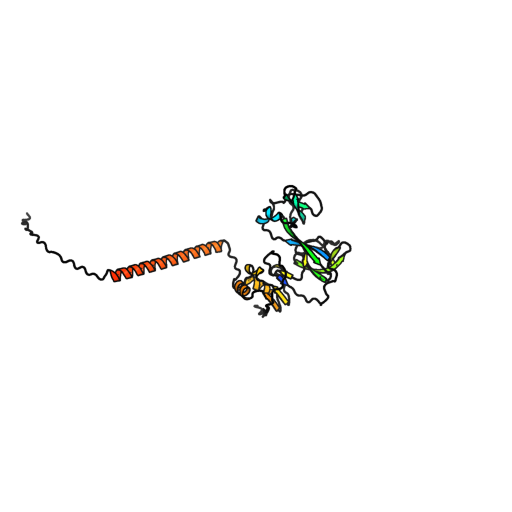-4.627 -11.010 1.00 73.56 253 LEU A CA 1
ATOM 1937 C C . LEU A 1 253 ? 24.354 -4.764 -9.493 1.00 73.56 253 LEU A C 1
ATOM 1939 O O . LEU A 1 253 ? 23.872 -3.888 -8.774 1.00 73.56 253 LEU A O 1
ATOM 1943 N N . SER A 1 254 ? 24.995 -5.821 -9.002 1.00 77.88 254 SER A N 1
ATOM 1944 C CA . SER A 1 254 ? 25.388 -5.859 -7.594 1.00 77.88 254 SER A CA 1
ATOM 1945 C C . SER A 1 254 ? 26.440 -4.781 -7.296 1.00 77.88 254 SER A C 1
ATOM 1947 O O . SER A 1 254 ? 27.175 -4.344 -8.188 1.00 77.88 254 SER A O 1
ATOM 1949 N N . ALA A 1 255 ? 26.549 -4.362 -6.031 1.00 72.94 255 ALA A N 1
ATOM 1950 C CA . ALA A 1 255 ? 27.533 -3.360 -5.611 1.00 72.94 255 ALA A CA 1
ATOM 1951 C C . ALA A 1 255 ? 28.969 -3.764 -6.000 1.00 72.94 255 ALA A C 1
ATOM 1953 O O . ALA A 1 255 ? 29.736 -2.945 -6.507 1.00 72.94 255 ALA A O 1
ATOM 1954 N N . THR A 1 256 ? 29.306 -5.046 -5.853 1.00 77.69 256 THR A N 1
ATOM 1955 C CA . THR A 1 256 ? 30.620 -5.592 -6.212 1.00 77.69 256 THR A CA 1
ATOM 1956 C C . THR A 1 256 ? 30.870 -5.554 -7.718 1.00 77.69 256 THR A C 1
ATOM 1958 O O . THR A 1 256 ? 31.952 -5.161 -8.152 1.00 77.69 256 THR A O 1
ATOM 1961 N N . GLU A 1 257 ? 29.875 -5.900 -8.538 1.00 73.44 257 GLU A N 1
ATOM 1962 C CA . GLU A 1 257 ? 29.996 -5.806 -9.997 1.00 73.44 257 GLU A CA 1
ATOM 1963 C C . GLU A 1 257 ? 30.116 -4.355 -10.473 1.00 73.44 257 GLU A C 1
ATOM 1965 O O . GLU A 1 257 ? 30.844 -4.081 -11.429 1.00 73.44 257 GLU A O 1
ATOM 1970 N N . LEU A 1 258 ? 29.431 -3.412 -9.822 1.00 76.38 258 LEU A N 1
ATOM 1971 C CA . LEU A 1 258 ? 29.526 -1.991 -10.153 1.00 76.38 258 LEU A CA 1
ATOM 1972 C C . LEU A 1 258 ? 30.936 -1.450 -9.869 1.00 76.38 258 LEU A C 1
ATOM 1974 O O . LEU A 1 258 ? 31.535 -0.796 -10.723 1.00 76.38 258 LEU A O 1
ATOM 1978 N N . VAL A 1 259 ? 31.501 -1.776 -8.704 1.00 76.62 259 VAL A N 1
ATOM 1979 C CA . VAL A 1 259 ? 32.870 -1.375 -8.342 1.00 76.62 259 VAL A CA 1
ATOM 1980 C C . VAL A 1 259 ? 33.898 -2.051 -9.256 1.00 76.62 259 VAL A C 1
ATOM 1982 O O . VAL A 1 259 ? 34.796 -1.383 -9.774 1.00 76.62 259 VAL A O 1
ATOM 1985 N N . GLY A 1 260 ? 33.739 -3.351 -9.522 1.00 74.88 260 GLY A N 1
ATOM 1986 C CA . GLY A 1 260 ? 34.618 -4.103 -10.419 1.00 74.88 260 GLY A CA 1
ATOM 1987 C C . GLY A 1 260 ? 34.585 -3.580 -11.858 1.00 74.88 260 GLY A C 1
ATOM 1988 O O . GLY A 1 260 ? 35.631 -3.370 -12.471 1.00 74.88 260 GLY A O 1
ATOM 1989 N N . SER A 1 261 ? 33.396 -3.289 -12.390 1.00 70.62 261 SER A N 1
ATOM 1990 C CA . SER A 1 261 ? 33.239 -2.747 -13.746 1.00 70.62 261 SER A CA 1
ATOM 1991 C C . SER A 1 261 ? 33.796 -1.327 -13.879 1.00 70.62 261 SER A C 1
ATOM 1993 O O . SER A 1 261 ? 34.470 -1.039 -14.870 1.00 70.62 261 SER A O 1
ATOM 1995 N N . ALA A 1 262 ? 33.625 -0.466 -12.871 1.00 71.06 262 ALA A N 1
ATOM 1996 C CA . ALA A 1 262 ? 34.221 0.870 -12.856 1.00 71.06 262 ALA A CA 1
ATOM 1997 C C . ALA A 1 262 ? 35.762 0.827 -12.839 1.00 71.06 262 ALA A C 1
ATOM 1999 O O . ALA A 1 262 ? 36.416 1.616 -13.526 1.00 71.06 262 ALA A O 1
ATOM 2000 N N . ALA A 1 263 ? 36.360 -0.111 -12.096 1.00 68.75 263 ALA A N 1
ATOM 2001 C CA . ALA A 1 263 ? 37.811 -0.302 -12.071 1.00 68.75 263 ALA A CA 1
ATOM 2002 C C . ALA A 1 263 ? 38.352 -0.761 -13.438 1.00 68.75 263 ALA A C 1
ATOM 2004 O O . ALA A 1 263 ? 39.319 -0.193 -13.953 1.00 68.75 263 ALA A O 1
ATOM 2005 N N . VAL A 1 264 ? 37.681 -1.728 -14.071 1.00 71.62 264 VAL A N 1
ATOM 2006 C CA . VAL A 1 264 ? 38.035 -2.222 -15.412 1.00 71.62 264 VAL A CA 1
ATOM 2007 C C . VAL A 1 264 ? 37.900 -1.118 -16.469 1.00 71.62 264 VAL A C 1
ATOM 2009 O O . VAL A 1 264 ? 38.782 -0.957 -17.317 1.00 71.62 264 VAL A O 1
ATOM 2012 N N . GLN A 1 265 ? 36.842 -0.305 -16.399 1.00 71.44 265 GLN A N 1
ATOM 2013 C CA . GLN A 1 265 ? 36.631 0.818 -17.314 1.00 71.44 265 GLN A CA 1
ATOM 2014 C C . GLN A 1 265 ? 37.728 1.883 -17.184 1.00 71.44 265 GLN A C 1
ATOM 2016 O O . GLN A 1 265 ? 38.301 2.278 -18.205 1.00 71.44 265 GLN A O 1
ATOM 2021 N N . ARG A 1 266 ? 38.103 2.279 -15.959 1.00 73.94 266 ARG A N 1
ATOM 2022 C CA . ARG A 1 266 ? 39.206 3.230 -15.717 1.00 73.94 266 ARG A CA 1
ATOM 2023 C C . ARG A 1 266 ? 40.542 2.718 -16.257 1.00 73.94 266 ARG A C 1
ATOM 2025 O O . ARG A 1 266 ? 41.232 3.447 -16.970 1.00 73.94 266 ARG A O 1
ATOM 2032 N N . ALA A 1 267 ? 40.869 1.449 -16.007 1.00 70.69 267 ALA A N 1
ATOM 2033 C CA . ALA A 1 267 ? 42.089 0.828 -16.525 1.00 70.69 267 ALA A CA 1
ATOM 2034 C C . ALA A 1 267 ? 42.111 0.789 -18.067 1.00 70.69 267 ALA A C 1
ATOM 2036 O O . ALA A 1 267 ? 43.148 1.015 -18.698 1.00 70.69 267 ALA A O 1
ATOM 2037 N N . SER A 1 268 ? 40.957 0.548 -18.698 1.00 72.25 268 SER A N 1
ATOM 2038 C CA . SER A 1 268 ? 40.832 0.548 -20.160 1.00 72.25 268 SER A CA 1
ATOM 2039 C C . SER A 1 268 ? 40.988 1.948 -20.779 1.00 72.25 268 SER A C 1
ATOM 2041 O O . SER A 1 268 ? 41.639 2.085 -21.819 1.00 72.25 268 SER A O 1
ATOM 2043 N N . GLN A 1 269 ? 40.465 2.995 -20.126 1.00 76.12 269 GLN A N 1
ATOM 2044 C CA . GLN A 1 269 ? 40.625 4.391 -20.548 1.00 76.12 269 GLN A CA 1
ATOM 2045 C C . GLN A 1 269 ? 42.080 4.849 -20.438 1.00 76.12 269 GLN A C 1
ATOM 2047 O O . GLN A 1 269 ? 42.613 5.387 -21.408 1.00 76.12 269 GLN A O 1
ATOM 2052 N N . GLN A 1 270 ? 42.749 4.560 -19.318 1.00 76.19 270 GLN A N 1
ATOM 2053 C CA . GLN A 1 270 ? 44.170 4.876 -19.139 1.00 76.19 270 GLN A CA 1
ATOM 2054 C C . GLN A 1 270 ? 45.041 4.188 -20.198 1.00 76.19 270 GLN A C 1
ATOM 2056 O O . GLN A 1 270 ? 45.895 4.823 -20.814 1.00 76.19 270 GLN A O 1
ATOM 2061 N N . ARG A 1 271 ? 44.776 2.908 -20.499 1.00 75.06 271 ARG A N 1
ATOM 2062 C CA . ARG A 1 271 ? 45.473 2.181 -21.574 1.00 75.06 271 ARG A CA 1
ATOM 2063 C C . ARG A 1 271 ? 45.252 2.804 -22.955 1.00 75.06 271 ARG A C 1
ATOM 2065 O O . ARG A 1 271 ? 46.190 2.853 -23.750 1.00 75.06 271 ARG A O 1
ATOM 2072 N N . ARG A 1 272 ? 44.039 3.281 -23.262 1.00 77.06 272 ARG A N 1
ATOM 2073 C CA . ARG A 1 272 ? 43.757 3.989 -24.525 1.00 77.06 272 ARG A CA 1
ATOM 2074 C C . ARG A 1 272 ? 44.490 5.327 -24.600 1.00 77.06 272 ARG A C 1
ATOM 2076 O O . ARG A 1 272 ? 45.109 5.593 -25.626 1.00 77.06 272 ARG A O 1
ATOM 2083 N N . GLN A 1 273 ? 44.470 6.114 -23.525 1.00 80.62 273 GLN A N 1
ATOM 2084 C CA . GLN A 1 273 ? 45.168 7.401 -23.447 1.00 80.62 273 GLN A CA 1
ATOM 2085 C C . GLN A 1 273 ? 46.683 7.237 -23.613 1.00 80.62 273 GLN A C 1
ATOM 2087 O O . GLN A 1 273 ? 47.296 7.934 -24.423 1.00 80.62 273 GLN A O 1
ATOM 2092 N N . LEU A 1 274 ? 47.278 6.252 -22.935 1.00 79.38 274 LEU A N 1
ATOM 2093 C CA . LEU A 1 274 ? 48.701 5.946 -23.065 1.00 79.38 274 LEU A CA 1
ATOM 2094 C C . LEU A 1 274 ? 49.062 5.537 -24.500 1.00 79.38 274 LEU A C 1
ATOM 2096 O O . LEU A 1 274 ? 50.021 6.053 -25.066 1.00 79.38 274 LEU A O 1
ATOM 2100 N N . ARG A 1 275 ? 48.254 4.673 -25.133 1.00 78.44 275 ARG A N 1
ATOM 2101 C CA . ARG A 1 275 ? 48.446 4.290 -26.543 1.00 78.44 275 ARG A CA 1
ATOM 2102 C C . ARG A 1 275 ? 48.343 5.483 -27.491 1.00 78.44 275 ARG A C 1
ATOM 2104 O O . ARG A 1 275 ? 49.140 5.574 -28.420 1.00 78.44 275 ARG A O 1
ATOM 2111 N N . SER A 1 276 ? 47.391 6.395 -27.280 1.00 78.31 276 SER A N 1
ATOM 2112 C CA . SER A 1 276 ? 47.300 7.612 -28.096 1.00 78.31 276 SER A CA 1
ATOM 2113 C C . SER A 1 276 ? 48.499 8.535 -27.897 1.00 78.31 276 SER A C 1
ATOM 2115 O O . SER A 1 276 ? 49.001 9.084 -28.872 1.00 78.31 276 SER A O 1
ATOM 2117 N N . HIS A 1 277 ? 48.994 8.657 -26.663 1.00 75.81 277 HIS A N 1
ATOM 2118 C CA . HIS A 1 277 ? 50.138 9.503 -26.344 1.00 75.81 277 HIS A CA 1
ATOM 2119 C C . HIS A 1 277 ? 51.433 8.961 -26.964 1.00 75.81 277 HIS A C 1
ATOM 2121 O O . HIS A 1 277 ? 52.159 9.702 -27.620 1.00 75.81 277 HIS A O 1
ATOM 2127 N N . LEU A 1 278 ? 51.671 7.650 -26.860 1.00 81.50 278 LEU A N 1
ATOM 2128 C CA . LEU A 1 278 ? 52.824 6.988 -27.478 1.00 81.50 278 LEU A CA 1
ATOM 2129 C C . LEU A 1 278 ? 52.826 7.132 -29.004 1.00 81.50 278 LEU A C 1
ATOM 2131 O O . LEU A 1 278 ? 53.853 7.486 -29.572 1.00 81.50 278 LEU A O 1
ATOM 2135 N N . ARG A 1 279 ? 51.669 6.973 -29.660 1.00 82.12 279 ARG A N 1
ATOM 2136 C CA . ARG A 1 279 ? 51.538 7.210 -31.111 1.00 82.12 279 ARG A CA 1
ATOM 2137 C C . ARG A 1 279 ? 51.876 8.647 -31.506 1.00 82.12 279 ARG A C 1
ATOM 2139 O O . ARG A 1 279 ? 52.400 8.885 -32.589 1.00 82.12 279 ARG A O 1
ATOM 2146 N N . LEU A 1 280 ? 51.551 9.615 -30.652 1.00 77.12 280 LEU A N 1
ATOM 2147 C CA . LEU A 1 280 ? 51.835 11.027 -30.896 1.00 77.12 280 LEU A CA 1
ATOM 2148 C C . LEU A 1 280 ? 53.339 11.315 -30.755 1.00 77.12 280 LEU A C 1
ATOM 2150 O O . LEU A 1 280 ? 53.911 12.008 -31.594 1.00 77.12 280 LEU A O 1
ATOM 2154 N N . ILE A 1 281 ? 53.990 10.698 -29.763 1.00 79.88 281 ILE A N 1
ATOM 2155 C CA . ILE A 1 281 ? 55.450 10.731 -29.583 1.00 79.88 281 ILE A CA 1
ATOM 2156 C C . ILE A 1 281 ? 56.171 10.064 -30.762 1.00 79.88 281 ILE A C 1
ATOM 2158 O O . ILE A 1 281 ? 57.155 10.608 -31.262 1.00 79.88 281 ILE A O 1
ATOM 2162 N N . GLU A 1 282 ? 55.698 8.909 -31.232 1.00 80.19 282 GLU A N 1
ATOM 2163 C CA . GLU A 1 282 ? 56.273 8.213 -32.391 1.00 80.19 282 GLU A CA 1
ATOM 2164 C C . GLU A 1 282 ? 56.210 9.073 -33.655 1.00 80.19 282 GLU A C 1
ATOM 2166 O O . GLU A 1 282 ? 57.242 9.282 -34.292 1.00 80.19 282 GLU A O 1
ATOM 2171 N N . ARG A 1 283 ? 55.054 9.684 -33.947 1.00 79.12 283 ARG A N 1
ATOM 2172 C CA . ARG A 1 283 ? 54.915 10.624 -35.073 1.00 79.12 283 ARG A CA 1
ATOM 2173 C C . ARG A 1 283 ? 55.852 11.823 -34.955 1.00 79.12 283 ARG A C 1
ATOM 2175 O O . ARG A 1 283 ? 56.452 12.231 -35.945 1.00 79.12 283 ARG A O 1
ATOM 2182 N N . ALA A 1 284 ? 56.000 12.387 -33.756 1.00 74.50 284 ALA A N 1
ATOM 2183 C CA . ALA A 1 284 ? 56.920 13.498 -33.526 1.00 74.50 284 ALA A CA 1
ATOM 2184 C C . ALA A 1 284 ? 58.383 13.082 -33.772 1.00 74.50 284 ALA A C 1
ATOM 2186 O O . ALA A 1 284 ? 59.143 13.826 -34.391 1.00 74.50 284 ALA A O 1
ATOM 2187 N N . ARG A 1 285 ? 58.770 11.870 -33.353 1.00 73.56 285 ARG A N 1
ATOM 2188 C CA . ARG A 1 285 ? 60.107 11.303 -33.605 1.00 73.56 285 ARG A CA 1
ATOM 2189 C C . ARG A 1 285 ? 60.359 11.015 -35.083 1.00 73.56 285 ARG A C 1
ATOM 2191 O O . ARG A 1 285 ? 61.474 11.216 -35.556 1.00 73.56 285 ARG A O 1
ATOM 2198 N N . GLU A 1 286 ? 59.366 10.511 -35.806 1.00 80.00 286 GLU A N 1
ATOM 2199 C CA . GLU A 1 286 ? 59.445 10.293 -37.257 1.00 80.00 286 GLU A CA 1
ATOM 2200 C C . GLU A 1 286 ? 59.601 11.616 -38.010 1.00 80.00 286 GLU A C 1
ATOM 2202 O O . GLU A 1 286 ? 60.509 11.754 -38.828 1.00 80.00 286 GLU A O 1
ATOM 2207 N N . TRP A 1 287 ? 58.796 12.620 -37.658 1.00 77.00 287 TRP A N 1
ATOM 2208 C CA . TRP A 1 287 ? 58.902 13.971 -38.204 1.00 77.00 287 TRP A CA 1
ATOM 2209 C C . TRP A 1 287 ? 60.282 14.592 -37.951 1.00 77.00 287 TRP A C 1
ATOM 2211 O O . TRP A 1 287 ? 60.877 15.167 -38.861 1.00 77.00 287 TRP A O 1
ATOM 2221 N N . TRP A 1 288 ? 60.823 14.448 -36.736 1.00 67.44 288 TRP A N 1
ATOM 2222 C CA . TRP A 1 288 ? 62.125 15.017 -36.374 1.00 67.44 288 TRP A CA 1
ATOM 2223 C C . TRP A 1 288 ? 63.273 14.344 -37.135 1.00 67.44 288 TRP A C 1
ATOM 2225 O O . TRP A 1 288 ? 64.133 15.032 -37.683 1.00 67.44 288 TRP A O 1
ATOM 2235 N N . ARG A 1 289 ? 63.244 13.008 -37.262 1.00 74.50 289 ARG A N 1
ATOM 2236 C CA . ARG A 1 289 ? 64.214 12.252 -38.075 1.00 74.50 289 ARG A CA 1
ATOM 2237 C C . ARG A 1 289 ? 64.198 12.685 -39.540 1.00 74.50 289 ARG A C 1
ATOM 2239 O O . ARG A 1 289 ? 65.262 12.920 -40.102 1.00 74.50 289 ARG A O 1
ATOM 2246 N N . ALA A 1 290 ? 63.014 12.864 -40.124 1.00 72.19 290 ALA A N 1
ATOM 2247 C CA . ALA A 1 290 ? 62.871 13.299 -41.513 1.00 72.19 290 ALA A CA 1
ATOM 2248 C C . ALA A 1 290 ? 63.375 14.734 -41.764 1.00 72.19 290 ALA A C 1
ATOM 2250 O O . ALA A 1 290 ? 63.779 15.055 -42.877 1.00 72.19 290 ALA A O 1
ATOM 2251 N N . ARG A 1 291 ? 63.349 15.608 -40.747 1.00 66.69 291 ARG A N 1
ATOM 2252 C CA . ARG A 1 291 ? 63.652 17.044 -40.899 1.00 66.69 291 ARG A CA 1
ATOM 2253 C C . ARG A 1 291 ? 65.059 17.444 -40.454 1.00 66.69 291 ARG A C 1
ATOM 2255 O O . ARG A 1 291 ? 65.577 18.450 -40.933 1.00 66.69 291 ARG A O 1
ATOM 2262 N N . VAL A 1 292 ? 65.666 16.683 -39.544 1.00 62.09 292 VAL A N 1
ATOM 2263 C CA . VAL A 1 292 ? 67.012 16.949 -39.005 1.00 62.09 292 VAL A CA 1
ATOM 2264 C C . VAL A 1 292 ? 68.073 16.037 -39.631 1.00 62.09 292 VAL A C 1
ATOM 2266 O O . VAL A 1 292 ? 69.213 16.463 -39.779 1.00 62.09 292 VAL A O 1
ATOM 2269 N N . GLY A 1 293 ? 67.708 14.838 -40.100 1.00 57.00 293 GLY A N 1
ATOM 2270 C CA . GLY A 1 293 ? 68.635 13.872 -40.711 1.00 57.00 293 GLY A CA 1
ATOM 2271 C C . GLY A 1 293 ? 69.172 14.228 -42.106 1.00 57.00 293 GLY A C 1
ATOM 2272 O O . GLY A 1 293 ? 69.817 13.390 -42.718 1.00 57.00 293 GLY A O 1
ATOM 2273 N N . GLY A 1 294 ? 68.897 15.434 -42.619 1.00 52.72 294 GLY A N 1
ATOM 2274 C CA . GLY A 1 294 ? 69.289 15.882 -43.962 1.00 52.72 294 GLY A CA 1
ATOM 2275 C C . GLY A 1 294 ? 70.325 17.011 -44.009 1.00 52.72 294 GLY A C 1
ATOM 2276 O O . GLY A 1 294 ? 70.439 17.664 -45.041 1.00 52.72 294 GLY A O 1
ATOM 2277 N N . ARG A 1 295 ? 71.045 17.311 -42.919 1.00 50.59 295 ARG A N 1
ATOM 2278 C CA . ARG A 1 295 ? 72.166 18.268 -42.963 1.00 50.59 295 ARG A CA 1
ATOM 2279 C C . ARG A 1 295 ? 73.483 17.558 -42.685 1.00 50.59 295 ARG A C 1
ATOM 2281 O O . ARG A 1 295 ? 73.902 17.455 -41.535 1.00 50.59 295 ARG A O 1
ATOM 2288 N N . ASP A 1 296 ? 74.132 17.124 -43.758 1.00 52.19 296 ASP A N 1
ATOM 2289 C CA . ASP A 1 296 ? 75.563 16.847 -43.774 1.00 52.19 296 ASP A CA 1
ATOM 2290 C C . ASP A 1 296 ? 76.317 18.130 -43.405 1.00 52.19 296 ASP A C 1
ATOM 2292 O O . ASP A 1 296 ? 76.457 19.054 -44.205 1.00 52.19 296 ASP A O 1
ATOM 2296 N N . ALA A 1 297 ? 76.781 18.215 -42.162 1.00 51.25 297 ALA A N 1
ATOM 2297 C CA . ALA A 1 297 ? 77.796 19.178 -41.767 1.00 51.25 297 ALA A CA 1
ATOM 2298 C C . ALA A 1 297 ? 79.147 18.461 -41.787 1.00 51.25 297 ALA A C 1
ATOM 2300 O O . ALA A 1 297 ? 79.620 17.974 -40.762 1.00 51.25 297 ALA A O 1
ATOM 2301 N N . THR A 1 298 ? 79.760 18.363 -42.965 1.00 45.84 298 THR A N 1
ATOM 2302 C CA . THR A 1 298 ? 81.150 17.919 -43.111 1.00 45.84 298 THR A CA 1
ATOM 2303 C C . THR A 1 298 ? 82.051 18.949 -42.420 1.00 45.84 298 THR A C 1
ATOM 2305 O O . THR A 1 298 ? 82.091 20.102 -42.860 1.00 45.84 298 THR A O 1
ATOM 2308 N N . PRO A 1 299 ? 82.780 18.614 -41.341 1.00 48.81 299 PRO A N 1
ATOM 2309 C CA . PRO A 1 299 ? 83.650 19.587 -40.703 1.00 48.81 299 PRO A CA 1
ATOM 2310 C C . PRO A 1 299 ? 84.913 19.743 -41.558 1.00 48.81 299 PRO A C 1
ATOM 2312 O O . PRO A 1 299 ? 85.748 18.840 -41.622 1.00 48.81 299 PRO A O 1
ATOM 2315 N N . GLN A 1 300 ? 85.077 20.891 -42.226 1.00 47.81 300 GLN A N 1
ATOM 2316 C CA . GLN A 1 300 ? 86.363 21.264 -42.819 1.00 47.81 300 GLN A CA 1
ATOM 2317 C C . GLN A 1 300 ? 87.389 21.451 -41.695 1.00 47.81 300 GLN A C 1
ATOM 2319 O O . GLN A 1 300 ? 87.398 22.444 -40.967 1.00 47.81 300 GLN A O 1
ATOM 2324 N N . ARG A 1 301 ? 88.250 20.448 -41.539 1.00 43.75 301 ARG A N 1
ATOM 2325 C CA . ARG A 1 301 ? 89.341 20.416 -40.567 1.00 43.75 301 ARG A CA 1
ATOM 2326 C C . ARG A 1 301 ? 90.408 21.434 -40.996 1.00 43.75 301 ARG A C 1
ATOM 2328 O O . ARG A 1 301 ? 91.181 21.161 -41.909 1.00 43.75 301 ARG A O 1
ATOM 2335 N N . ARG A 1 302 ? 90.460 22.609 -40.356 1.00 44.84 302 ARG A N 1
ATOM 2336 C CA . ARG A 1 302 ? 91.607 23.527 -40.492 1.00 44.84 302 ARG A CA 1
ATOM 2337 C C . ARG A 1 302 ? 92.857 22.813 -39.969 1.00 44.84 302 ARG A C 1
ATOM 2339 O O . ARG A 1 302 ? 92.915 22.458 -38.795 1.00 44.84 302 ARG A O 1
ATOM 2346 N N . GLN A 1 303 ? 93.827 22.564 -40.847 1.00 45.66 303 GLN A N 1
ATOM 2347 C CA . GLN A 1 303 ? 95.124 22.004 -40.473 1.00 45.66 303 GLN A CA 1
ATOM 2348 C C . GLN A 1 303 ? 95.936 23.072 -39.730 1.00 45.66 303 GLN A C 1
ATOM 2350 O O . GLN A 1 303 ? 96.213 24.133 -40.280 1.00 45.66 303 GLN A O 1
ATOM 2355 N N . ILE A 1 304 ? 96.308 22.788 -38.483 1.00 50.78 304 ILE A N 1
ATOM 2356 C CA . ILE A 1 304 ? 97.341 23.525 -37.748 1.00 50.78 304 ILE A CA 1
ATOM 2357 C C . ILE A 1 304 ? 98.581 22.619 -37.764 1.00 50.78 304 ILE A C 1
ATOM 2359 O O . ILE A 1 304 ? 98.468 21.474 -37.317 1.00 50.78 304 ILE A O 1
ATOM 2363 N N . PRO A 1 305 ? 99.736 23.053 -38.297 1.00 44.66 305 PRO A N 1
ATOM 2364 C CA . PRO A 1 305 ? 100.930 22.219 -38.309 1.00 44.66 305 PRO A CA 1
ATOM 2365 C C . PRO A 1 305 ? 101.489 22.079 -36.887 1.00 44.66 305 PRO A C 1
ATOM 2367 O O . PRO A 1 305 ? 101.810 23.070 -36.234 1.00 44.66 305 PRO A O 1
ATOM 2370 N N . ILE A 1 306 ? 101.608 20.839 -36.409 1.00 49.53 306 ILE A N 1
ATOM 2371 C CA . ILE A 1 306 ? 102.310 20.499 -35.166 1.00 49.53 306 ILE A CA 1
ATOM 2372 C C . ILE A 1 306 ? 103.717 20.045 -35.555 1.00 49.53 306 ILE A C 1
ATOM 2374 O O . ILE A 1 306 ? 103.885 19.002 -36.186 1.00 49.53 306 ILE A O 1
ATOM 2378 N N . HIS A 1 307 ? 104.726 20.833 -35.190 1.00 44.19 307 HIS A N 1
ATOM 2379 C CA . HIS A 1 307 ? 106.130 20.445 -35.305 1.00 44.19 307 HIS A CA 1
ATOM 2380 C C . HIS A 1 307 ? 106.451 19.457 -34.174 1.00 44.19 307 HIS A C 1
ATOM 2382 O O . HIS A 1 307 ? 106.370 19.819 -33.002 1.00 44.19 307 HIS A O 1
ATOM 2388 N N . TYR A 1 308 ? 106.795 18.212 -34.509 1.00 50.50 308 TYR A N 1
ATOM 2389 C CA . TYR A 1 308 ? 107.204 17.195 -33.535 1.00 50.50 308 TYR A CA 1
ATOM 2390 C C . TYR A 1 308 ? 108.677 16.838 -33.767 1.00 50.50 308 TYR A C 1
ATOM 2392 O O . TYR A 1 308 ? 109.033 16.355 -34.841 1.00 50.50 308 TYR A O 1
ATOM 2400 N N . GLN A 1 309 ? 109.538 17.109 -32.784 1.00 51.41 309 GLN A N 1
ATOM 2401 C CA . GLN A 1 309 ? 110.921 16.621 -32.754 1.00 51.41 309 GLN A CA 1
ATOM 2402 C C . GLN A 1 309 ? 110.950 15.253 -32.050 1.00 51.41 309 GLN A C 1
ATOM 2404 O O . GLN A 1 309 ? 110.465 15.159 -30.921 1.00 51.41 309 GLN A O 1
ATOM 2409 N N . PRO A 1 310 ? 111.490 14.190 -32.672 1.00 52.12 310 PRO A N 1
ATOM 2410 C CA . PRO A 1 310 ? 111.585 12.883 -32.033 1.00 52.12 310 PRO A CA 1
ATOM 2411 C C . PRO A 1 310 ? 112.737 12.838 -31.016 1.00 52.12 310 PRO A C 1
ATOM 2413 O O . PRO A 1 310 ? 113.858 13.257 -31.306 1.00 52.12 310 PRO A O 1
ATOM 2416 N N . ALA A 1 311 ? 112.454 12.302 -29.827 1.00 54.03 311 ALA A N 1
ATOM 2417 C CA . ALA A 1 311 ? 113.452 12.013 -28.801 1.00 54.03 311 ALA A CA 1
ATOM 2418 C C . ALA A 1 311 ? 114.294 10.775 -29.187 1.00 54.03 311 ALA A C 1
ATOM 2420 O O . ALA A 1 311 ? 113.732 9.802 -29.697 1.00 54.03 311 ALA A O 1
ATOM 2421 N N . PRO A 1 312 ? 115.619 10.774 -28.950 1.00 54.03 312 PRO A N 1
ATOM 2422 C CA . PRO A 1 312 ? 116.483 9.669 -29.343 1.00 54.03 312 PRO A CA 1
ATOM 2423 C C . PRO A 1 312 ? 116.402 8.485 -28.368 1.00 54.03 312 PRO A C 1
ATOM 2425 O O . PRO A 1 312 ? 116.480 8.636 -27.149 1.00 54.03 312 PRO A O 1
ATOM 2428 N N . HIS A 1 313 ? 116.279 7.292 -28.947 1.00 52.53 313 HIS A N 1
ATOM 2429 C CA . HIS A 1 313 ? 116.343 5.995 -28.280 1.00 52.53 313 HIS A CA 1
ATOM 2430 C C . HIS A 1 313 ? 117.790 5.547 -28.084 1.00 52.53 313 HIS A C 1
ATOM 2432 O O . HIS A 1 313 ? 118.505 5.465 -29.073 1.00 52.53 313 HIS A O 1
ATOM 2438 N N . LEU A 1 314 ? 118.154 5.129 -26.872 1.00 47.12 314 LEU A N 1
ATOM 2439 C CA . LEU A 1 314 ? 119.165 4.106 -26.551 1.00 47.12 314 LEU A CA 1
ATOM 2440 C C . LEU A 1 314 ? 118.794 3.614 -25.138 1.00 47.12 314 LEU A C 1
ATOM 2442 O O . LEU A 1 314 ? 118.474 4.435 -24.290 1.00 47.12 314 LEU A O 1
ATOM 2446 N N . GLY A 1 315 ? 118.743 2.347 -24.751 1.00 37.59 315 GLY A N 1
ATOM 2447 C CA . GLY A 1 315 ? 119.197 1.074 -25.292 1.00 37.59 315 GLY A CA 1
ATOM 2448 C C . GLY A 1 315 ? 119.313 0.149 -24.067 1.00 37.59 315 GLY A C 1
ATOM 2449 O O . GLY A 1 315 ? 119.677 0.606 -22.987 1.00 37.59 315 GLY A O 1
ATOM 2450 N N . ARG A 1 316 ? 118.918 -1.120 -24.193 1.00 41.06 316 ARG A N 1
ATOM 2451 C CA . ARG A 1 316 ? 119.001 -2.126 -23.121 1.00 41.06 316 ARG A CA 1
ATOM 2452 C C . ARG A 1 316 ? 120.443 -2.629 -22.982 1.00 41.06 316 ARG A C 1
ATOM 2454 O O . ARG A 1 316 ? 120.947 -3.188 -23.953 1.00 41.06 316 ARG A O 1
ATOM 2461 N N . SER A 1 317 ? 121.002 -2.530 -21.778 1.00 40.91 317 SER A N 1
ATOM 2462 C CA . SER A 1 317 ? 121.858 -3.524 -21.099 1.00 40.91 317 SER A CA 1
ATOM 2463 C C . SER A 1 317 ? 122.207 -3.002 -19.714 1.00 40.91 317 SER A C 1
ATOM 2465 O O . SER A 1 317 ? 122.764 -1.883 -19.672 1.00 40.91 317 SER A O 1
#

Radius of gyration: 38.01 Å; chains: 1; bounding box: 149×52×69 Å

pLDDT: mean 74.78, std 20.53, range [20.84, 96.06]

InterPro domains:
  IPR027417 P-loop containing nucleoside triphosphate hydrolase [G3DSA:3.40.50.300] (189-251)
  IPR027417 P-loop containing nucleoside triphosphate hydrolase [SSF52540] (80-244)

Sequence (317 aa):
MICSVECFVRFIKEPPCRGTAQLGILSFSMAQFQGGRPGAIGTEDREFLQLTSLNLSEAQKTQRATYLQPGVVVQLHQNIQGGFKKGERYRVTQDATGEPQLTPLSGGPAKPIPYQHPDRFEAYAEKKLGLSVGDKIRFSLGGSSNDKQQRRISNGRVDEIAGFDKQGNLRLKSGMTVAKDYGHLALGYVVTSHSAQGKDERHVIAAMGSESLPAINARQLYVTASRGREDITLYVDNKAAVVQAIQNAGRQLSATELVGSAAVQRASQQRRQLRSHLRLIERAREWWRARVGGRDATPQRRQIPIHYQPAPHLGRS